Protein AF-A0A1G2YQ71-F1 (afdb_monomer_lite)

Secondary structure (DSSP, 8-state):
-----------SSSSSS--SSS------------------S------SSPPPP-TTB-SS--HHHHHH-TT-SEEB--EEEETTTTEEEEEEEEEETTEEEEEEEEEE--SS--EEEEE-HHHHHTT-HHHHHHHHHHSEE--BTTEE-EEETTEE--EEBP---TT-BSSTTSS-EEEE-TTSS-EEEEE--BHHHH--HHHHHHHHHHHHHHHSSPPPHHHHHTPEEE-SSSSSS-EEE-TTT-EEEETTEEEEPEEEEETTEEEEEEEETTTTEEEEE--SS--EEE-SS-EEETTTEEHHHHH--

Radius of gyration: 29.55 Å; chains: 1; bounding box: 53×109×94 Å

Foldseek 3Di:
DDDDDDDDDDPDDPPDDPPPDDPDDDDDDDDDDPPPDDPPDDPPPPPADQQDDKPQWDPDPDPVLCLLAVQANTEGDWAQLAQVQQKTWTWIWKQDVNDTDIATFIFGPDLFDTDGFQGCVVCVVVVNVVVVSVLVHPFDFPDDPAWTWRDDPNDTDTTGGDPDDLCIDRRSLSGFYWYARPVNQKIWRPGARFCLNPPDPVRLVVLQVLACVQVVDGDDSVQNRQWGWDDQQPPPDTWTDHFQWAWTDAPSHTWGWDWDQDPNAIWTWGFAPDVRDIWIDRHNGWTWMDSSRFIDTSVGDGSNVNRPD

pLDDT: mean 78.85, std 20.95, range [26.81, 97.31]

Structure (mmCIF, N/CA/C/O backbone):
data_AF-A0A1G2YQ71-F1
#
_entry.id   AF-A0A1G2YQ71-F1
#
loop_
_atom_site.group_PDB
_atom_site.id
_atom_site.type_symbol
_atom_site.label_atom_id
_atom_site.label_alt_id
_atom_site.label_comp_id
_atom_site.label_asym_id
_atom_site.label_entity_id
_atom_site.label_seq_id
_atom_site.pdbx_PDB_ins_code
_atom_site.Cartn_x
_atom_site.Cartn_y
_atom_site.Cartn_z
_atom_site.occupancy
_atom_site.B_iso_or_equiv
_atom_site.auth_seq_id
_atom_site.auth_comp_id
_atom_site.auth_asym_id
_atom_site.auth_atom_id
_atom_site.pdbx_PDB_model_num
ATOM 1 N N . MET A 1 1 ? 13.307 -80.559 -64.613 1.00 36.16 1 MET A N 1
ATOM 2 C CA . MET A 1 1 ? 14.507 -81.105 -63.937 1.00 36.16 1 MET A CA 1
ATOM 3 C C . MET A 1 1 ? 15.001 -80.035 -62.976 1.00 36.16 1 MET A C 1
ATOM 5 O O . MET A 1 1 ? 15.209 -78.922 -63.425 1.00 36.16 1 MET A O 1
ATOM 9 N N . LYS A 1 2 ? 14.789 -80.246 -61.669 1.00 31.30 2 LYS A N 1
ATOM 10 C CA . LYS A 1 2 ? 15.846 -80.515 -60.666 1.00 31.30 2 LYS A CA 1
ATOM 11 C C . LYS A 1 2 ? 16.889 -79.391 -60.604 1.00 31.30 2 LYS A C 1
ATOM 13 O O . LYS A 1 2 ? 17.654 -79.252 -61.546 1.00 31.30 2 LYS A O 1
ATOM 18 N N . ASN A 1 3 ? 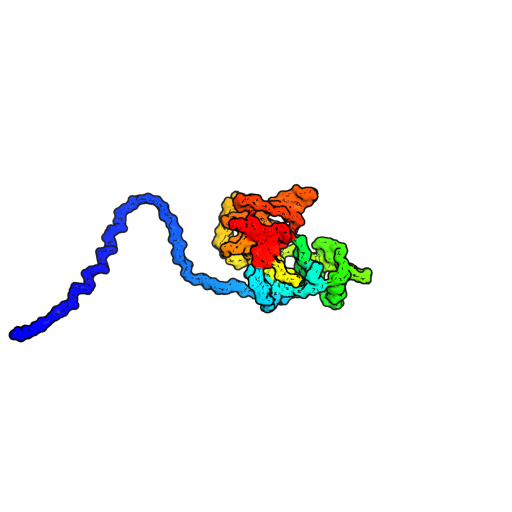16.784 -78.544 -59.573 1.00 29.84 3 ASN A N 1
ATOM 19 C CA . ASN A 1 3 ? 17.693 -78.472 -58.403 1.00 29.84 3 ASN A CA 1
ATOM 20 C C . ASN A 1 3 ? 18.896 -77.561 -58.719 1.00 29.84 3 ASN A C 1
ATOM 22 O O . ASN A 1 3 ? 19.442 -77.655 -59.803 1.00 29.84 3 ASN A O 1
ATOM 26 N N . GLU A 1 4 ? 19.410 -76.672 -57.875 1.00 32.22 4 GLU A N 1
ATOM 27 C CA . GLU A 1 4 ? 19.190 -76.300 -56.477 1.00 32.22 4 GLU A CA 1
ATOM 28 C C . GLU A 1 4 ? 20.129 -75.096 -56.187 1.00 32.22 4 GLU A C 1
ATOM 30 O O . GLU A 1 4 ? 21.118 -74.908 -56.890 1.00 32.22 4 GLU A O 1
ATOM 35 N N . LEU A 1 5 ? 19.854 -74.388 -55.082 1.00 32.94 5 LEU A N 1
ATOM 36 C CA . LEU A 1 5 ? 20.808 -73.729 -54.161 1.00 32.94 5 LEU A CA 1
ATOM 37 C C . LEU A 1 5 ? 21.415 -72.330 -54.470 1.00 32.94 5 LEU A C 1
ATOM 39 O O . LEU A 1 5 ? 22.235 -72.119 -55.356 1.00 32.94 5 LEU A O 1
ATOM 43 N N . PHE A 1 6 ? 21.019 -71.398 -53.586 1.00 39.03 6 PHE A N 1
ATOM 44 C CA . PHE A 1 6 ? 21.477 -70.021 -53.316 1.00 39.03 6 PHE A CA 1
ATOM 45 C C . PHE A 1 6 ? 22.950 -69.922 -52.835 1.00 39.03 6 PHE A C 1
ATOM 47 O O . PHE A 1 6 ? 23.511 -70.936 -52.418 1.00 39.03 6 PHE A O 1
ATOM 54 N N . PRO A 1 7 ? 23.558 -68.708 -52.757 1.00 41.94 7 PRO A N 1
ATOM 55 C CA . PRO A 1 7 ? 23.518 -67.969 -51.477 1.00 41.94 7 PRO A CA 1
ATOM 56 C C . PRO A 1 7 ? 23.530 -66.414 -51.533 1.00 41.94 7 PRO A C 1
ATOM 58 O O . PRO A 1 7 ? 24.115 -65.785 -52.405 1.00 41.94 7 PRO A O 1
ATOM 61 N N . ASN A 1 8 ? 22.982 -65.836 -50.454 1.00 35.31 8 ASN A N 1
ATOM 62 C CA . ASN A 1 8 ? 23.398 -64.613 -49.738 1.00 35.31 8 ASN A CA 1
ATOM 63 C C . ASN A 1 8 ? 23.306 -63.215 -50.392 1.00 35.31 8 ASN A C 1
ATOM 65 O O . ASN A 1 8 ? 24.254 -62.694 -50.976 1.00 35.31 8 ASN A O 1
ATOM 69 N N . TYR A 1 9 ? 22.218 -62.511 -50.060 1.00 36.28 9 TYR A N 1
ATOM 70 C CA . TYR A 1 9 ? 22.116 -61.049 -50.091 1.00 36.28 9 TYR A CA 1
ATOM 71 C C . TYR A 1 9 ? 23.027 -60.418 -49.024 1.00 36.28 9 TYR A C 1
ATOM 73 O O . TYR A 1 9 ? 22.661 -60.281 -47.858 1.00 36.28 9 TYR A O 1
ATOM 81 N N . LYS A 1 10 ? 24.230 -60.006 -49.428 1.00 42.53 10 LYS A N 1
ATOM 82 C CA . LYS A 1 10 ? 25.153 -59.208 -48.608 1.00 42.53 10 LYS A CA 1
ATOM 83 C C . LYS A 1 10 ? 25.715 -58.051 -49.438 1.00 42.53 10 LYS A C 1
ATOM 85 O O . LYS A 1 10 ? 26.917 -57.965 -49.658 1.00 42.53 10 LYS A O 1
ATOM 90 N N . THR A 1 11 ? 24.847 -57.176 -49.962 1.00 44.91 11 THR A N 1
ATOM 91 C CA . THR A 1 11 ? 25.282 -55.985 -50.727 1.00 44.91 11 THR A CA 1
ATOM 92 C C . THR A 1 11 ? 24.248 -54.852 -50.756 1.00 44.91 11 THR A C 1
ATOM 94 O O . THR A 1 11 ? 23.966 -54.307 -51.808 1.00 44.91 11 THR A O 1
ATOM 97 N N . ILE A 1 12 ? 23.681 -54.454 -49.613 1.00 41.84 12 ILE A N 1
ATOM 98 C CA . ILE A 1 12 ? 23.022 -53.138 -49.467 1.00 41.84 12 ILE A CA 1
ATOM 99 C C . ILE A 1 12 ? 23.254 -52.659 -48.032 1.00 41.84 12 ILE A C 1
ATOM 101 O O . ILE A 1 12 ? 22.354 -52.761 -47.217 1.00 41.84 12 ILE A O 1
ATOM 105 N N . HIS A 1 13 ? 24.479 -52.250 -47.680 1.00 41.28 13 HIS A N 1
ATOM 106 C CA . HIS A 1 13 ? 24.794 -51.563 -46.406 1.00 41.28 13 HIS A CA 1
ATOM 107 C C . HIS A 1 13 ? 26.108 -50.750 -46.487 1.00 41.28 13 HIS A C 1
ATOM 109 O O . HIS A 1 13 ? 26.869 -50.665 -45.527 1.00 41.28 13 HIS A O 1
ATOM 115 N N . ARG A 1 14 ? 26.408 -50.152 -47.649 1.00 40.00 14 ARG A N 1
ATOM 116 C CA . ARG A 1 14 ? 27.522 -49.199 -47.832 1.00 40.00 14 ARG A CA 1
ATOM 117 C C . ARG A 1 14 ? 27.216 -48.210 -48.958 1.00 40.00 14 ARG A C 1
ATOM 119 O O . ARG A 1 14 ? 27.768 -48.337 -50.039 1.00 40.00 14 ARG A O 1
ATOM 126 N N . LEU A 1 15 ? 26.305 -47.268 -48.716 1.00 38.47 15 LEU A N 1
ATOM 127 C CA . LEU A 1 15 ? 26.127 -46.040 -49.507 1.00 38.47 15 LEU A CA 1
ATOM 128 C C . LEU A 1 15 ? 25.051 -45.183 -48.825 1.00 38.47 15 LEU A C 1
ATOM 130 O O . LEU A 1 15 ? 23.877 -45.353 -49.105 1.00 38.47 15 LEU A O 1
ATOM 134 N N . ILE A 1 16 ? 25.472 -44.380 -47.843 1.00 40.94 16 ILE A N 1
ATOM 135 C CA . ILE A 1 16 ? 24.984 -43.047 -47.410 1.00 40.94 16 ILE A CA 1
ATOM 136 C C . ILE A 1 16 ? 25.894 -42.692 -46.220 1.00 40.94 16 ILE A C 1
ATOM 138 O O . ILE A 1 16 ? 25.534 -42.770 -45.053 1.00 40.94 16 ILE A O 1
ATOM 142 N N . LEU A 1 17 ? 27.173 -42.465 -46.518 1.00 37.56 17 LEU A N 1
ATOM 143 C CA . LEU A 1 17 ? 28.154 -41.944 -45.559 1.00 37.56 17 LEU A CA 1
ATOM 144 C C . LEU A 1 17 ? 29.325 -41.299 -46.311 1.00 37.56 17 LEU A C 1
ATOM 146 O O . LEU A 1 17 ? 30.474 -41.502 -45.960 1.00 37.56 17 LEU A O 1
ATOM 150 N N . VAL A 1 18 ? 29.027 -40.563 -47.388 1.00 37.88 18 VAL A N 1
ATOM 151 C CA . VAL A 1 18 ? 29.945 -39.608 -48.037 1.00 37.88 18 VAL A CA 1
ATOM 152 C C . VAL A 1 18 ? 29.098 -38.503 -48.693 1.00 37.88 18 VAL A C 1
ATOM 154 O O . VAL A 1 18 ? 28.996 -38.392 -49.906 1.00 37.88 18 VAL A O 1
ATOM 157 N N . MET A 1 19 ? 28.408 -37.720 -47.864 1.00 33.03 19 MET A N 1
ATOM 158 C CA . MET A 1 19 ? 28.025 -36.329 -48.165 1.00 33.03 19 MET A CA 1
ATOM 159 C C . MET A 1 19 ? 28.331 -35.484 -46.923 1.00 33.03 19 MET A C 1
ATOM 161 O O . MET A 1 19 ? 27.511 -34.756 -46.381 1.00 33.03 19 MET A O 1
ATOM 165 N N . VAL A 1 20 ? 29.557 -35.662 -46.441 1.00 41.88 20 VAL A N 1
ATOM 166 C CA . VAL A 1 20 ? 30.273 -34.737 -45.571 1.00 41.88 20 VAL A CA 1
ATOM 167 C C . VAL A 1 20 ? 31.533 -34.406 -46.360 1.00 41.88 20 VAL A C 1
ATOM 169 O O . VAL A 1 20 ? 32.195 -35.324 -46.836 1.00 41.88 20 VAL A O 1
ATOM 172 N N . ALA A 1 21 ? 31.823 -33.113 -46.505 1.00 35.78 21 ALA A N 1
ATOM 173 C CA . ALA A 1 21 ? 32.932 -32.524 -47.264 1.00 35.78 21 ALA A CA 1
ATOM 174 C C . ALA A 1 21 ? 32.681 -32.246 -48.759 1.00 35.78 21 ALA A C 1
ATOM 176 O O . ALA A 1 21 ? 33.355 -32.810 -49.613 1.00 35.78 21 ALA A O 1
ATOM 177 N N . LEU A 1 22 ? 31.782 -31.296 -49.068 1.00 33.31 22 LEU A N 1
ATOM 178 C CA . LEU A 1 22 ? 32.011 -30.346 -50.174 1.00 33.31 22 LEU A CA 1
ATOM 179 C C . LEU A 1 22 ? 31.095 -29.107 -50.145 1.00 33.31 22 LEU A C 1
ATOM 181 O O . LEU A 1 22 ? 30.495 -28.761 -51.149 1.00 33.31 22 LEU A O 1
ATOM 185 N N . VAL A 1 23 ? 31.012 -28.405 -49.008 1.00 35.09 23 VAL A N 1
ATOM 186 C CA . VAL A 1 23 ? 30.721 -26.953 -48.987 1.00 35.09 23 VAL A CA 1
ATOM 187 C C . VAL A 1 23 ? 31.485 -26.318 -47.815 1.00 35.09 23 VAL A C 1
ATOM 189 O O . VAL A 1 23 ? 30.919 -25.856 -46.831 1.00 35.09 23 VAL A O 1
ATOM 192 N N . LEU A 1 24 ? 32.815 -26.362 -47.891 1.00 33.41 24 LEU A N 1
ATOM 193 C CA . LEU A 1 24 ? 33.697 -25.445 -47.171 1.00 33.41 24 LEU A CA 1
ATOM 194 C C . LEU A 1 24 ? 34.443 -24.649 -48.238 1.00 33.41 24 LEU A C 1
ATOM 196 O O . LEU A 1 24 ? 35.202 -25.225 -49.011 1.00 33.41 24 LEU A O 1
ATOM 200 N N . GLY A 1 25 ? 34.210 -23.338 -48.263 1.00 28.34 25 GLY A N 1
ATOM 201 C CA . GLY A 1 25 ? 35.002 -22.386 -49.036 1.00 28.34 25 GLY A CA 1
ATOM 202 C C . GLY A 1 25 ? 34.230 -21.670 -50.139 1.00 28.34 25 GLY A C 1
ATOM 203 O O . GLY A 1 25 ? 34.367 -22.028 -51.299 1.00 28.34 25 GLY A O 1
ATOM 204 N N . LEU A 1 26 ? 33.472 -20.632 -49.769 1.00 34.19 26 LEU A N 1
ATOM 205 C CA . LEU A 1 26 ? 33.515 -19.315 -50.421 1.00 34.19 26 LEU A CA 1
ATOM 206 C C . LEU A 1 26 ? 32.736 -18.302 -49.566 1.00 34.19 26 LEU A C 1
ATOM 208 O O . LEU A 1 26 ? 31.515 -18.303 -49.459 1.00 34.19 26 LEU A O 1
ATOM 212 N N . THR A 1 27 ? 33.518 -17.470 -48.894 1.00 39.47 27 THR A N 1
ATOM 213 C CA . THR A 1 27 ? 33.160 -16.301 -48.092 1.00 39.47 27 THR A CA 1
ATOM 214 C C . THR A 1 27 ? 32.635 -15.152 -48.956 1.00 39.47 27 THR A C 1
ATOM 216 O O . THR A 1 27 ? 33.252 -14.845 -49.972 1.00 39.47 27 THR A O 1
ATOM 219 N N . THR A 1 28 ? 31.587 -14.443 -48.519 1.00 36.34 28 THR A N 1
ATOM 220 C CA . THR A 1 28 ? 31.621 -13.022 -48.079 1.00 36.34 28 THR A CA 1
ATOM 221 C C . THR A 1 28 ? 30.197 -12.448 -47.924 1.00 36.34 28 THR A C 1
ATOM 223 O O . THR A 1 28 ? 29.377 -12.584 -48.822 1.00 36.34 28 THR A O 1
ATOM 226 N N . GLY A 1 29 ? 29.926 -11.749 -46.807 1.00 26.81 29 GLY A N 1
ATOM 227 C CA . GLY A 1 29 ? 28.991 -10.607 -46.802 1.00 26.81 29 GLY A CA 1
ATOM 228 C C . GLY A 1 29 ? 27.712 -10.656 -45.944 1.00 26.81 29 GLY A C 1
ATOM 229 O O . GLY A 1 29 ? 26.633 -10.856 -46.476 1.00 26.81 29 GLY A O 1
ATOM 230 N N . LEU A 1 30 ? 27.858 -10.270 -44.667 1.00 29.03 30 LEU A N 1
ATOM 231 C CA . LEU A 1 30 ? 26.972 -9.381 -43.877 1.00 29.03 30 LEU A CA 1
ATOM 232 C C . LEU A 1 30 ? 25.672 -9.907 -43.208 1.00 29.03 30 LEU A C 1
ATOM 234 O O . LEU A 1 30 ? 24.627 -10.081 -43.821 1.00 29.03 30 LEU A O 1
ATOM 238 N N . ALA A 1 31 ? 25.774 -9.950 -41.868 1.00 30.97 31 ALA A N 1
ATOM 239 C CA . ALA A 1 31 ? 24.749 -9.780 -40.828 1.00 30.97 31 ALA A CA 1
ATOM 240 C C . ALA A 1 31 ? 23.701 -10.892 -40.618 1.00 30.97 31 ALA A C 1
ATOM 242 O O . ALA A 1 31 ? 22.500 -10.694 -40.787 1.00 30.97 31 ALA A O 1
ATOM 243 N N . SER A 1 32 ? 24.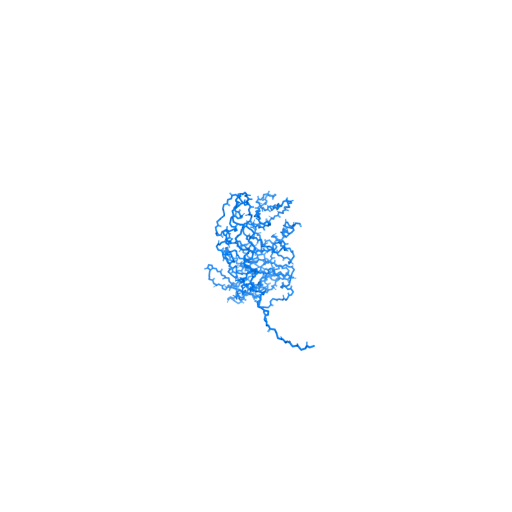145 -12.035 -40.088 1.00 29.80 32 SER A N 1
ATOM 244 C CA . SER A 1 32 ? 23.269 -12.948 -39.348 1.00 29.80 32 SER A CA 1
ATOM 245 C C . SER A 1 32 ? 23.004 -12.399 -37.940 1.00 29.80 32 SER A C 1
ATOM 247 O O . SER A 1 32 ? 23.894 -12.392 -37.086 1.00 29.80 32 SER A O 1
ATOM 249 N N . VAL A 1 33 ? 21.773 -11.948 -37.702 1.00 34.09 33 VAL A N 1
ATOM 250 C CA . VAL A 1 33 ? 21.190 -11.773 -36.364 1.00 34.09 33 VAL A CA 1
ATOM 251 C C . VAL A 1 33 ? 21.359 -13.090 -35.597 1.00 34.09 33 VAL A C 1
ATOM 253 O O . VAL A 1 33 ? 20.990 -14.134 -36.141 1.00 34.09 33 VAL A O 1
ATOM 256 N N . PRO A 1 34 ? 21.891 -13.105 -34.364 1.00 33.75 34 PRO A N 1
ATOM 257 C CA . PRO A 1 34 ? 21.885 -14.330 -33.592 1.00 33.75 34 PRO A CA 1
ATOM 258 C C . PRO A 1 34 ? 20.453 -14.596 -33.115 1.00 33.75 34 PRO A C 1
ATOM 260 O O . PRO A 1 34 ? 19.956 -13.981 -32.174 1.00 33.75 34 PRO A O 1
ATOM 263 N N . VAL A 1 35 ? 19.780 -15.520 -33.799 1.00 32.75 35 VAL A N 1
ATOM 264 C CA . VAL A 1 35 ? 18.596 -16.213 -33.290 1.00 32.75 35 VAL A CA 1
ATOM 265 C C . VAL A 1 35 ? 19.083 -17.142 -32.180 1.00 32.75 35 VAL A C 1
ATOM 267 O O . VAL A 1 35 ? 19.515 -18.260 -32.443 1.00 32.75 35 VAL A O 1
ATOM 270 N N . PHE A 1 36 ? 19.048 -16.674 -30.935 1.00 31.94 36 PHE A N 1
ATOM 271 C CA . PHE A 1 36 ? 19.136 -17.555 -29.775 1.00 31.94 36 PHE A CA 1
ATOM 272 C C . PHE A 1 36 ? 17.725 -18.008 -29.410 1.00 31.94 36 PHE A C 1
ATOM 274 O O . PHE A 1 36 ? 17.033 -17.388 -28.607 1.00 31.94 36 PHE A O 1
ATOM 281 N N . ALA A 1 37 ? 17.292 -19.088 -30.056 1.00 30.52 37 ALA A N 1
ATOM 282 C CA . ALA A 1 37 ? 16.212 -19.918 -29.558 1.00 30.52 37 ALA A CA 1
ATOM 283 C C . ALA A 1 37 ? 16.805 -20.987 -28.629 1.00 30.52 37 ALA A C 1
ATOM 285 O O . ALA A 1 37 ? 17.710 -21.718 -29.022 1.00 30.52 37 ALA A O 1
ATOM 286 N N . ALA A 1 38 ? 16.223 -21.071 -27.434 1.00 29.81 38 ALA A N 1
ATOM 287 C CA . ALA A 1 38 ? 16.170 -22.240 -26.564 1.00 29.81 38 ALA A CA 1
ATOM 288 C C . ALA A 1 38 ? 17.490 -22.776 -25.968 1.00 29.81 38 ALA A C 1
ATOM 290 O O . ALA A 1 38 ? 18.027 -23.780 -26.421 1.00 29.81 38 ALA A O 1
ATOM 291 N N . ASP A 1 39 ? 17.855 -22.229 -24.806 1.00 29.44 39 ASP A N 1
ATOM 292 C CA . ASP A 1 39 ? 18.071 -23.077 -23.621 1.00 29.44 39 ASP A CA 1
ATOM 293 C C . ASP A 1 39 ? 16.830 -22.961 -22.720 1.00 29.44 39 ASP A C 1
ATOM 295 O O . ASP A 1 39 ? 16.820 -22.402 -21.625 1.00 29.44 39 ASP A O 1
ATOM 299 N N . GLU A 1 40 ? 15.714 -23.456 -23.252 1.00 36.66 40 GLU A N 1
ATOM 300 C CA . GLU A 1 40 ? 14.472 -23.679 -22.524 1.00 36.66 40 GLU A CA 1
ATOM 301 C C . GLU A 1 40 ? 14.554 -25.081 -21.904 1.00 36.66 40 GLU A C 1
ATOM 303 O O . GLU A 1 40 ? 13.989 -26.044 -22.417 1.00 36.66 40 GLU A O 1
ATOM 308 N N . LYS A 1 41 ? 15.339 -25.240 -20.832 1.00 32.84 41 LYS A N 1
ATOM 309 C CA . LYS A 1 41 ? 15.225 -26.397 -19.931 1.00 32.84 41 LYS A CA 1
ATOM 310 C C . LYS A 1 41 ? 15.899 -26.125 -18.587 1.00 32.84 41 LYS A C 1
ATOM 312 O O . LYS A 1 41 ? 17.114 -26.024 -18.489 1.00 32.84 41 LYS A O 1
ATOM 317 N N . ASN A 1 42 ? 15.055 -26.113 -17.556 1.00 32.72 42 ASN A N 1
ATOM 318 C CA . ASN A 1 42 ? 15.371 -26.166 -16.127 1.00 32.72 42 ASN A CA 1
ATOM 319 C C . ASN A 1 42 ? 15.861 -24.874 -15.460 1.00 32.72 42 ASN A C 1
ATOM 321 O O . ASN A 1 42 ? 16.885 -24.851 -14.786 1.00 32.72 42 ASN A O 1
ATOM 325 N N . ILE A 1 43 ? 15.008 -23.851 -15.467 1.00 32.78 43 ILE A N 1
ATOM 326 C CA . ILE A 1 43 ? 14.632 -23.261 -14.178 1.00 32.78 43 ILE A CA 1
ATOM 327 C C . ILE A 1 43 ? 13.154 -23.565 -14.029 1.00 32.78 43 ILE A C 1
ATOM 329 O O . ILE A 1 43 ? 12.323 -23.051 -14.778 1.00 32.78 43 ILE A O 1
ATOM 333 N N . ASN A 1 44 ? 12.838 -24.476 -13.115 1.00 30.22 44 ASN A N 1
ATOM 334 C CA . ASN A 1 44 ? 11.475 -24.706 -12.689 1.00 30.22 44 ASN A CA 1
ATOM 335 C C . ASN A 1 44 ? 10.821 -23.340 -12.437 1.00 30.22 44 ASN A C 1
ATOM 337 O O . ASN A 1 44 ? 11.211 -22.621 -11.519 1.00 30.22 44 ASN A O 1
ATOM 341 N N . LYS A 1 45 ? 9.774 -23.021 -13.209 1.00 32.69 45 LYS A N 1
ATOM 342 C CA . LYS A 1 45 ? 8.629 -22.234 -12.729 1.00 32.69 45 LYS A CA 1
ATOM 343 C C . LYS A 1 45 ? 7.960 -23.023 -11.593 1.00 32.69 45 LYS A C 1
ATOM 345 O O . LYS A 1 45 ? 6.798 -23.408 -11.671 1.00 32.69 45 LYS A O 1
ATOM 350 N N . GLU A 1 46 ? 8.722 -23.349 -10.558 1.00 36.72 46 GLU A N 1
ATOM 351 C CA . GLU A 1 46 ? 8.165 -23.663 -9.264 1.00 36.72 46 GLU A CA 1
ATOM 352 C C . GLU A 1 46 ? 7.553 -22.361 -8.765 1.00 36.72 46 GLU A C 1
ATOM 354 O O . GLU A 1 46 ? 8.124 -21.280 -8.926 1.00 36.72 46 GLU A O 1
ATOM 359 N N . LYS A 1 47 ? 6.320 -22.482 -8.277 1.00 39.78 47 LYS A N 1
ATOM 360 C CA . LYS A 1 47 ? 5.538 -21.442 -7.611 1.00 39.78 47 LYS A CA 1
ATOM 361 C C . LYS A 1 47 ? 6.470 -20.450 -6.915 1.00 39.78 47 LYS A C 1
ATOM 363 O O . LYS A 1 47 ? 7.348 -20.884 -6.172 1.00 39.78 47 LYS A O 1
ATOM 368 N N . GLY A 1 48 ? 6.270 -19.158 -7.193 1.00 52.00 48 GLY A N 1
ATOM 369 C CA . GLY A 1 48 ? 7.066 -18.070 -6.629 1.00 52.00 48 GLY A CA 1
ATOM 370 C C . GLY A 1 48 ? 7.352 -18.286 -5.145 1.00 52.00 48 GLY A C 1
ATOM 371 O O . GLY A 1 48 ? 6.547 -18.913 -4.456 1.00 52.00 48 GLY A O 1
ATOM 372 N N . ASN A 1 49 ? 8.521 -17.810 -4.701 1.00 58.28 49 ASN A N 1
ATOM 373 C CA . ASN A 1 49 ? 9.018 -17.965 -3.332 1.00 58.28 49 ASN A CA 1
ATOM 374 C C . ASN A 1 49 ? 7.869 -17.983 -2.312 1.00 58.28 49 ASN A C 1
ATOM 376 O O . ASN A 1 49 ? 7.013 -17.094 -2.374 1.00 58.28 49 ASN A O 1
ATOM 380 N N . PRO A 1 50 ? 7.832 -18.968 -1.394 1.00 74.50 50 PRO A N 1
ATOM 381 C CA . PRO A 1 50 ? 6.754 -19.051 -0.422 1.00 74.50 50 PRO A CA 1
ATOM 382 C C . PRO A 1 50 ? 6.627 -17.711 0.301 1.00 74.50 50 PRO A C 1
ATOM 384 O O . PRO A 1 50 ? 7.635 -17.111 0.691 1.00 74.50 50 PRO A O 1
ATOM 387 N N . VAL A 1 51 ? 5.387 -17.238 0.440 1.00 81.12 51 VAL A N 1
ATOM 388 C CA . VAL A 1 51 ? 5.086 -16.009 1.175 1.00 81.12 51 VAL A CA 1
ATOM 389 C C . VAL A 1 51 ? 5.708 -16.135 2.566 1.00 81.12 51 VAL A C 1
ATOM 391 O O . VAL A 1 51 ? 5.418 -17.118 3.253 1.00 81.12 51 VAL A O 1
ATOM 394 N N . PRO A 1 52 ? 6.574 -15.193 2.983 1.00 83.88 52 PRO A N 1
ATOM 395 C CA . PRO A 1 52 ? 7.198 -15.263 4.293 1.00 83.88 52 PRO A CA 1
ATOM 396 C C . PRO A 1 52 ? 6.153 -15.309 5.405 1.00 83.88 52 PRO A C 1
ATOM 398 O O . PRO A 1 52 ? 5.133 -14.622 5.342 1.00 83.88 52 PRO A O 1
ATOM 401 N N . GLU A 1 53 ? 6.434 -16.080 6.450 1.00 88.12 53 GLU A N 1
ATOM 402 C CA . GLU A 1 53 ? 5.603 -16.078 7.647 1.00 88.12 53 GLU A CA 1
ATOM 403 C C . GLU A 1 53 ? 5.653 -14.699 8.322 1.00 88.12 53 GLU A C 1
ATOM 405 O O . GLU A 1 53 ? 6.727 -14.176 8.655 1.00 88.12 53 GLU A O 1
ATOM 410 N N . ASN A 1 54 ? 4.468 -14.123 8.523 1.00 93.56 54 ASN A N 1
ATOM 411 C CA . ASN A 1 54 ? 4.239 -12.892 9.266 1.00 93.56 54 ASN A CA 1
ATOM 412 C C . ASN A 1 54 ? 2.902 -13.030 10.003 1.00 93.56 54 ASN A C 1
ATOM 414 O O . ASN A 1 54 ? 1.879 -13.313 9.379 1.00 93.56 54 ASN A O 1
ATOM 418 N N . ILE A 1 55 ? 2.898 -12.794 11.317 1.00 94.06 55 ILE A N 1
ATOM 419 C CA . ILE A 1 55 ? 1.701 -12.926 12.170 1.00 94.06 55 ILE A CA 1
ATOM 420 C C . ILE A 1 55 ? 0.546 -12.010 11.744 1.00 94.06 55 ILE A C 1
ATOM 422 O O . ILE A 1 55 ? -0.600 -12.230 12.125 1.00 94.06 55 ILE A O 1
ATOM 426 N N . GLY A 1 56 ? 0.861 -10.951 10.996 1.00 95.31 56 GLY A N 1
ATOM 427 C CA . GLY A 1 56 ? -0.114 -10.008 10.483 1.00 95.31 56 GLY A CA 1
ATOM 428 C C . GLY A 1 56 ? -0.791 -10.453 9.203 1.00 95.31 56 GLY A C 1
ATOM 429 O O . GLY A 1 56 ? -1.741 -9.799 8.787 1.00 95.31 56 GLY A O 1
ATOM 430 N N . PHE A 1 57 ? -0.329 -11.513 8.543 1.00 97.06 57 PHE A N 1
ATOM 431 C CA . PHE A 1 57 ? -0.962 -11.982 7.317 1.00 97.06 57 PHE A CA 1
ATOM 432 C C . PHE A 1 57 ? -2.198 -12.824 7.619 1.00 97.06 57 PHE A C 1
ATOM 434 O O . PHE A 1 57 ? -2.267 -13.562 8.598 1.00 97.06 57 PHE A O 1
ATOM 441 N N . MET A 1 58 ? -3.203 -12.717 6.754 1.00 95.81 58 MET A N 1
ATOM 442 C CA . MET A 1 58 ? -4.339 -13.631 6.771 1.00 95.81 58 MET A CA 1
ATOM 443 C C . MET A 1 58 ? -3.843 -15.044 6.434 1.00 95.81 58 MET A C 1
ATOM 445 O O . MET A 1 58 ? -3.380 -15.267 5.318 1.00 95.81 58 MET A O 1
ATOM 449 N N . GLU A 1 59 ? -3.990 -16.002 7.353 1.00 91.69 59 GLU A N 1
ATOM 450 C CA . GLU A 1 59 ? -3.604 -17.405 7.115 1.00 91.69 59 GLU A CA 1
ATOM 451 C C . GLU A 1 59 ? -4.376 -18.015 5.936 1.00 91.69 59 GLU A C 1
ATOM 453 O O . GLU A 1 59 ? -3.809 -18.667 5.062 1.00 91.69 59 GLU A O 1
ATOM 458 N N . ASN A 1 60 ? -5.684 -17.743 5.871 1.00 91.94 60 ASN A N 1
ATOM 459 C CA . ASN A 1 60 ? -6.579 -18.243 4.830 1.00 91.94 60 ASN A CA 1
ATOM 460 C C . ASN A 1 60 ? -7.389 -17.091 4.214 1.00 91.94 60 ASN A C 1
ATOM 462 O O . ASN A 1 60 ? -8.571 -16.930 4.532 1.00 91.94 60 ASN A O 1
ATOM 466 N N . PRO A 1 61 ? -6.781 -16.262 3.339 1.00 94.25 61 PRO A N 1
ATOM 467 C CA . PRO A 1 61 ? -7.504 -15.176 2.693 1.00 94.25 61 PRO A CA 1
ATOM 468 C C . PRO A 1 61 ? -8.685 -15.737 1.880 1.00 94.25 61 PRO A C 1
ATOM 470 O O . PRO A 1 61 ? -8.501 -16.745 1.185 1.00 94.25 61 PRO A O 1
ATOM 473 N N . PRO A 1 62 ? -9.875 -15.103 1.925 1.00 94.81 62 PRO A N 1
ATOM 474 C CA . PRO A 1 62 ? -11.049 -15.572 1.196 1.00 94.81 62 PRO A CA 1
ATOM 475 C C . PRO A 1 62 ? -10.759 -15.768 -0.292 1.00 94.81 62 PRO A C 1
ATOM 477 O O . PRO A 1 62 ? -10.100 -14.934 -0.914 1.00 94.81 62 PRO A O 1
ATOM 480 N N . ARG A 1 63 ? -11.301 -16.840 -0.877 1.00 95.38 63 ARG A N 1
ATOM 481 C CA . ARG A 1 63 ? -11.099 -17.175 -2.294 1.00 95.38 63 ARG A CA 1
ATOM 482 C C . ARG A 1 63 ? -11.440 -16.009 -3.225 1.00 95.38 63 ARG A C 1
ATOM 484 O O . ARG A 1 63 ? -10.619 -15.645 -4.055 1.00 95.38 63 ARG A O 1
ATOM 491 N N . GLU A 1 64 ? -12.590 -15.375 -3.009 1.00 94.56 64 GLU A N 1
ATOM 492 C CA . GLU A 1 64 ? -13.040 -14.208 -3.780 1.00 94.56 64 GLU A CA 1
ATOM 493 C C . GLU A 1 64 ? -12.031 -13.052 -3.747 1.00 94.56 64 GLU A C 1
ATOM 495 O O . GLU A 1 64 ? -11.869 -12.334 -4.729 1.00 94.56 64 GLU A O 1
ATOM 500 N N . LEU A 1 65 ? -11.334 -12.869 -2.619 1.00 94.75 65 LEU A N 1
ATOM 501 C CA . LEU A 1 65 ? -10.330 -11.821 -2.473 1.00 94.75 65 LEU A CA 1
ATOM 502 C C . LEU A 1 65 ? -9.086 -12.142 -3.309 1.00 94.75 65 LEU A C 1
ATOM 504 O O . LEU A 1 65 ? -8.593 -11.271 -4.019 1.00 94.75 65 LEU A O 1
ATOM 508 N N . LYS A 1 66 ? -8.617 -13.395 -3.269 1.00 95.00 66 LYS A N 1
ATOM 509 C CA . LYS A 1 66 ? -7.470 -13.857 -4.068 1.00 95.00 66 LYS A CA 1
ATOM 510 C C . LYS A 1 66 ? -7.759 -13.818 -5.567 1.00 95.00 66 LYS A C 1
ATOM 512 O O . LYS A 1 66 ? -6.923 -13.367 -6.336 1.00 95.00 66 LYS A O 1
ATOM 517 N N . GLU A 1 67 ? -8.943 -14.269 -5.976 1.00 95.62 67 GLU A N 1
ATOM 518 C CA . GLU A 1 67 ? -9.357 -14.261 -7.385 1.00 95.62 67 GLU A CA 1
ATOM 519 C C . GLU A 1 67 ? -9.504 -12.839 -7.924 1.00 95.62 67 GLU A C 1
ATOM 521 O O . GLU A 1 67 ? -9.147 -12.569 -9.068 1.00 95.62 67 GLU A O 1
ATOM 526 N N . LYS A 1 68 ? -10.005 -11.916 -7.098 1.00 96.56 68 LYS A N 1
ATOM 527 C CA . LYS A 1 68 ? -10.167 -10.519 -7.491 1.00 96.56 68 LYS A CA 1
ATOM 528 C C . LYS A 1 68 ? -8.852 -9.744 -7.518 1.00 96.56 68 LYS A C 1
ATOM 530 O O . LYS A 1 68 ? -8.701 -8.859 -8.351 1.00 96.56 68 LYS A O 1
ATOM 535 N N . PHE A 1 69 ? -7.926 -10.046 -6.612 1.00 96.12 69 PHE A N 1
ATOM 536 C CA . PHE A 1 69 ? -6.651 -9.342 -6.485 1.00 96.12 69 PHE A CA 1
ATOM 537 C C . PHE A 1 69 ? -5.470 -10.307 -6.679 1.00 96.12 69 PHE A C 1
ATOM 539 O O . PHE A 1 69 ? -4.714 -10.547 -5.735 1.00 96.12 69 PHE A O 1
ATOM 546 N N . PRO A 1 70 ? -5.288 -10.862 -7.892 1.00 92.81 70 PRO A N 1
ATOM 547 C CA . PRO A 1 70 ? -4.278 -11.889 -8.156 1.00 92.81 70 PRO A CA 1
ATOM 548 C C . PRO A 1 70 ? -2.835 -11.366 -8.078 1.00 92.81 70 PRO A C 1
ATOM 550 O O . PRO A 1 70 ? -1.903 -12.157 -7.997 1.00 92.81 70 PRO A O 1
ATOM 553 N N . MET A 1 71 ? -2.640 -10.044 -8.089 1.00 92.69 71 MET A N 1
ATOM 554 C CA . MET A 1 71 ? -1.337 -9.402 -7.891 1.00 92.69 71 MET A CA 1
ATOM 555 C C . MET A 1 71 ? -0.863 -9.410 -6.430 1.00 92.69 71 MET A C 1
ATOM 557 O O . MET A 1 71 ? 0.300 -9.103 -6.175 1.00 92.69 71 MET A O 1
ATOM 561 N N . CYS A 1 72 ? -1.757 -9.690 -5.477 1.00 95.06 72 CYS A N 1
ATOM 562 C CA . CYS A 1 72 ? -1.467 -9.695 -4.048 1.00 95.06 72 CYS A CA 1
ATOM 563 C C . CYS A 1 72 ? -1.090 -11.107 -3.595 1.00 95.06 72 CYS A C 1
ATOM 565 O O . CYS A 1 72 ? -1.932 -12.006 -3.559 1.00 95.06 72 CYS A O 1
ATOM 567 N N . ASP A 1 73 ? 0.164 -11.283 -3.192 1.00 95.12 73 ASP A N 1
ATOM 568 C CA . ASP A 1 73 ? 0.664 -12.554 -2.670 1.00 95.12 73 ASP A CA 1
ATOM 569 C C . ASP A 1 73 ? 0.207 -12.771 -1.214 1.00 95.12 73 ASP A C 1
ATOM 571 O O . ASP A 1 73 ? -0.088 -13.893 -0.799 1.00 95.12 73 ASP A O 1
ATOM 575 N N . ALA A 1 74 ? 0.111 -11.682 -0.441 1.00 96.44 74 ALA A N 1
ATOM 576 C CA . ALA A 1 74 ? -0.323 -11.683 0.952 1.00 96.44 74 ALA A CA 1
ATOM 577 C C . ALA A 1 74 ? -1.317 -10.552 1.240 1.00 96.44 74 ALA A C 1
ATOM 579 O O . ALA A 1 74 ? -1.285 -9.487 0.618 1.00 96.44 74 ALA A O 1
ATOM 580 N N . PHE A 1 75 ? -2.174 -10.769 2.238 1.00 97.31 75 PHE A N 1
ATOM 581 C CA . PHE A 1 75 ? -3.103 -9.756 2.732 1.00 97.31 75 PHE A CA 1
ATOM 582 C C . PHE A 1 75 ? -2.864 -9.509 4.214 1.00 97.31 75 PHE A C 1
ATOM 584 O O . PHE A 1 75 ? -2.862 -10.461 4.996 1.00 97.31 75 PHE A O 1
ATOM 591 N N . LEU A 1 76 ? -2.716 -8.244 4.606 1.00 97.06 76 LEU A N 1
ATOM 592 C CA . LEU A 1 76 ? -2.671 -7.870 6.016 1.00 97.06 76 LEU A CA 1
ATOM 593 C C . LEU A 1 76 ? -4.051 -8.092 6.650 1.00 97.06 76 LEU A C 1
ATOM 595 O O . LEU A 1 76 ? -5.074 -7.647 6.121 1.00 97.06 76 LEU A O 1
ATOM 599 N N . ASN A 1 77 ? -4.081 -8.773 7.788 1.00 96.69 77 ASN A N 1
ATOM 600 C CA . ASN A 1 77 ? -5.283 -9.074 8.542 1.00 96.69 77 ASN A CA 1
ATOM 601 C C . ASN A 1 77 ? -5.707 -7.865 9.385 1.00 96.69 77 ASN A C 1
ATOM 603 O O . ASN A 1 77 ? -5.207 -7.649 10.487 1.00 96.69 77 ASN A O 1
ATOM 607 N N . VAL A 1 78 ? -6.643 -7.080 8.852 1.00 97.12 78 VAL A N 1
ATOM 608 C CA . VAL A 1 78 ? -7.146 -5.870 9.507 1.00 97.12 78 VAL A CA 1
ATOM 609 C C . VAL A 1 78 ? -8.525 -6.110 10.113 1.00 97.12 78 VAL A C 1
ATOM 611 O O . VAL A 1 78 ? -9.491 -6.413 9.408 1.00 97.12 78 VAL A O 1
ATOM 614 N N . GLU A 1 79 ? -8.634 -5.881 11.419 1.00 96.62 79 GLU A N 1
ATOM 615 C CA . GLU A 1 79 ? -9.908 -5.798 12.126 1.00 96.62 79 GLU A CA 1
ATOM 616 C C . GLU A 1 79 ? -10.491 -4.388 11.969 1.00 96.62 79 GLU A C 1
ATOM 618 O O . GLU A 1 79 ? -9.944 -3.406 12.471 1.00 96.62 79 GLU A O 1
ATOM 623 N N . TRP A 1 80 ? -11.608 -4.259 11.251 1.00 97.12 80 TRP A N 1
ATOM 624 C CA . TRP A 1 80 ? -12.228 -2.957 10.989 1.00 97.12 80 TRP A CA 1
ATOM 625 C C . TRP A 1 80 ? -13.031 -2.445 12.188 1.00 97.12 80 TRP A C 1
ATOM 627 O O . TRP A 1 80 ? -14.138 -2.915 12.446 1.00 97.12 80 TRP A O 1
ATOM 637 N N . ILE A 1 81 ? -12.508 -1.413 12.852 1.00 97.19 81 ILE A N 1
ATOM 638 C CA . ILE A 1 81 ? -13.148 -0.715 13.978 1.00 97.19 81 ILE A CA 1
ATOM 639 C C . ILE A 1 81 ? -14.307 0.156 13.480 1.00 97.19 81 ILE A C 1
ATOM 641 O O . ILE A 1 81 ? -15.409 0.137 14.032 1.00 97.19 81 ILE A O 1
ATOM 645 N N . ASN A 1 82 ? -14.062 0.918 12.412 1.00 96.12 82 ASN A N 1
ATOM 646 C CA . ASN A 1 82 ? -15.061 1.740 11.744 1.00 96.12 82 ASN A CA 1
ATOM 647 C C . ASN A 1 82 ? -14.905 1.593 10.224 1.00 96.12 82 ASN A C 1
ATOM 649 O O . ASN A 1 82 ? -13.970 2.121 9.623 1.00 96.12 82 ASN A O 1
ATOM 653 N N . LYS A 1 83 ? -15.840 0.866 9.601 1.00 95.31 83 LYS A N 1
ATOM 654 C CA . LYS A 1 83 ? -15.821 0.586 8.157 1.00 95.31 83 LYS A CA 1
ATOM 655 C C . LYS A 1 83 ? -16.079 1.829 7.304 1.00 95.31 83 LYS A C 1
ATOM 657 O O . LYS A 1 83 ? -15.498 1.943 6.232 1.00 95.31 83 LYS A O 1
ATOM 662 N N . GLU A 1 84 ? -16.917 2.748 7.778 1.00 93.31 84 GLU A N 1
ATOM 663 C CA . GLU A 1 84 ? -17.256 3.985 7.066 1.00 93.31 84 GLU A CA 1
ATOM 664 C C . GLU A 1 84 ? -16.057 4.936 7.024 1.00 93.31 84 GLU A C 1
ATOM 666 O O . GLU A 1 84 ? -15.647 5.381 5.953 1.00 93.31 84 GLU A O 1
ATOM 671 N N . LYS A 1 85 ? -15.410 5.143 8.177 1.00 92.62 85 LYS A N 1
ATOM 672 C CA . LYS A 1 85 ? -14.167 5.923 8.288 1.00 92.62 85 LYS A CA 1
ATOM 673 C C . LYS A 1 85 ? -12.936 5.174 7.763 1.00 92.62 85 LYS A C 1
ATOM 675 O O . LYS A 1 85 ? -11.860 5.758 7.679 1.00 92.62 85 LYS A O 1
ATOM 680 N N . LYS A 1 86 ? -13.081 3.887 7.417 1.00 95.44 86 LYS A N 1
ATOM 681 C CA . LYS A 1 86 ? -12.004 2.982 6.974 1.00 95.44 86 LYS A CA 1
ATOM 682 C C . LYS A 1 86 ? -10.827 2.952 7.957 1.00 95.44 86 LYS A C 1
ATOM 684 O O . LYS A 1 86 ? -9.664 3.021 7.553 1.00 95.44 86 LYS A O 1
ATOM 689 N N . ILE A 1 87 ? -11.152 2.861 9.245 1.00 95.94 87 ILE A N 1
ATOM 690 C CA . ILE A 1 87 ? -10.195 2.739 10.345 1.00 95.94 87 ILE A CA 1
ATOM 691 C C . ILE A 1 87 ? -10.276 1.314 10.878 1.00 95.94 87 ILE A C 1
ATOM 693 O O . ILE A 1 87 ? -11.349 0.835 11.258 1.00 95.94 87 ILE A O 1
ATOM 697 N N . GLY A 1 88 ? -9.139 0.640 10.901 1.00 97.12 88 GLY A N 1
ATOM 698 C CA . GLY A 1 88 ? -8.982 -0.697 11.436 1.00 97.12 88 GLY A CA 1
ATOM 699 C C . GLY A 1 88 ? -7.758 -0.807 12.327 1.00 97.12 88 GLY A C 1
ATOM 700 O O . GLY A 1 88 ? -7.077 0.176 12.609 1.00 97.12 88 GLY A O 1
ATOM 701 N N . TYR A 1 89 ? -7.498 -2.021 12.775 1.00 97.06 89 TYR A N 1
ATOM 702 C CA . TYR A 1 89 ? -6.397 -2.365 13.653 1.00 97.06 89 TYR A CA 1
ATOM 703 C C . TYR A 1 89 ? -5.754 -3.663 13.185 1.00 97.06 89 TYR A C 1
ATOM 705 O O . TYR A 1 89 ? -6.440 -4.571 12.716 1.00 97.06 89 TYR A O 1
ATOM 713 N N . SER A 1 90 ? -4.435 -3.739 13.309 1.00 96.50 90 SER A N 1
ATOM 714 C CA . SER A 1 90 ? -3.671 -4.932 12.977 1.00 96.50 90 SER A CA 1
ATOM 715 C C . SER A 1 90 ? -2.531 -5.117 13.972 1.00 96.50 90 SER A C 1
ATOM 717 O O . SER A 1 90 ? -1.916 -4.152 14.430 1.00 96.50 90 SER A O 1
ATOM 719 N N . ASN A 1 91 ? -2.236 -6.381 14.267 1.00 95.50 91 ASN A N 1
ATOM 720 C CA . ASN A 1 91 ? -0.983 -6.802 14.883 1.00 95.50 91 ASN A CA 1
ATOM 721 C C . ASN A 1 91 ? -0.144 -7.494 13.810 1.00 95.50 91 ASN A C 1
ATOM 723 O O . ASN A 1 91 ? -0.662 -8.386 13.144 1.00 95.50 91 ASN A O 1
ATOM 727 N N . TYR A 1 92 ? 1.096 -7.073 13.603 1.00 94.88 92 TYR A N 1
ATOM 728 C CA . TYR A 1 92 ? 1.942 -7.602 12.534 1.00 94.88 92 TYR A CA 1
ATOM 729 C C . TYR A 1 92 ? 3.427 -7.469 12.866 1.00 94.88 92 TYR A C 1
ATOM 731 O O . TYR A 1 92 ? 3.819 -6.731 13.769 1.00 94.88 92 TYR A O 1
ATOM 739 N N . GLU A 1 93 ? 4.270 -8.173 12.116 1.00 94.62 93 GLU A N 1
ATOM 740 C CA . GLU A 1 93 ? 5.717 -7.969 12.148 1.00 94.62 93 GLU A CA 1
ATOM 741 C C . GLU A 1 93 ? 6.135 -6.989 11.051 1.00 94.62 93 GLU A C 1
ATOM 743 O O . GLU A 1 93 ? 5.687 -7.091 9.910 1.00 94.62 93 GLU A O 1
ATOM 748 N N . VAL A 1 94 ? 7.019 -6.053 11.387 1.00 92.75 94 VAL A N 1
ATOM 749 C CA . VAL A 1 94 ? 7.717 -5.202 10.421 1.00 92.75 94 VAL A CA 1
ATOM 750 C C . VAL A 1 94 ? 9.219 -5.429 10.541 1.00 92.75 94 VAL A C 1
ATOM 752 O O . VAL A 1 94 ? 9.770 -5.531 11.635 1.00 92.75 94 VAL A O 1
ATOM 755 N N . ILE A 1 95 ? 9.889 -5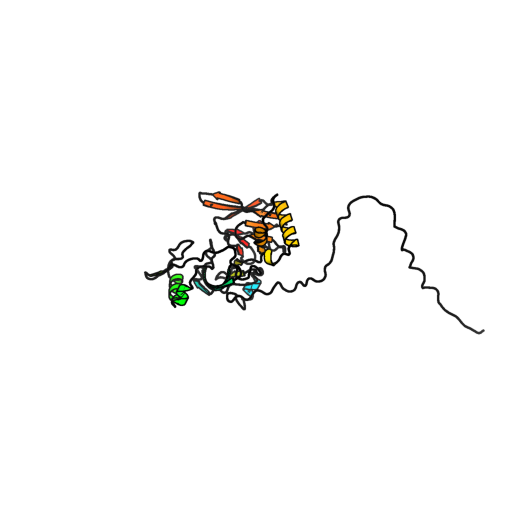.532 9.408 1.00 91.88 95 ILE A N 1
ATOM 756 C CA . ILE A 1 95 ? 11.329 -5.671 9.271 1.00 91.88 95 ILE A CA 1
ATOM 757 C C . ILE A 1 95 ? 11.897 -4.264 9.147 1.00 91.88 95 ILE A C 1
ATOM 759 O O . ILE A 1 95 ? 11.612 -3.553 8.190 1.00 91.88 95 ILE A O 1
ATOM 763 N N . ILE A 1 96 ? 12.698 -3.869 10.134 1.00 88.56 96 ILE A N 1
ATOM 764 C CA . ILE A 1 96 ? 13.357 -2.566 10.204 1.00 88.56 96 ILE A CA 1
ATOM 765 C C . ILE A 1 96 ? 14.854 -2.828 10.234 1.00 88.56 96 ILE A C 1
ATOM 767 O O . ILE A 1 96 ? 15.364 -3.418 11.190 1.00 88.56 96 ILE A O 1
ATOM 771 N N . LYS A 1 97 ? 15.573 -2.411 9.184 1.00 85.50 97 LYS A N 1
ATOM 772 C CA . LYS A 1 97 ? 17.027 -2.640 9.061 1.00 85.50 97 LYS A CA 1
ATOM 773 C C . LYS A 1 97 ? 17.399 -4.119 9.283 1.00 85.50 97 LYS A C 1
ATOM 775 O O . LYS A 1 97 ? 18.336 -4.436 10.015 1.00 85.50 97 LYS A O 1
ATOM 780 N N . GLY A 1 98 ? 16.602 -5.023 8.708 1.00 85.88 98 GLY A N 1
ATOM 781 C CA . GLY A 1 98 ? 16.775 -6.476 8.814 1.00 85.88 98 GLY A CA 1
ATOM 782 C C . GLY A 1 98 ? 16.300 -7.110 10.129 1.00 85.88 98 GLY A C 1
ATOM 783 O O . GLY A 1 98 ? 16.414 -8.323 10.282 1.00 85.88 98 GLY A O 1
ATOM 784 N N . LYS A 1 99 ? 15.758 -6.339 11.082 1.00 90.12 99 LYS A N 1
ATOM 785 C CA . LYS A 1 99 ? 15.233 -6.868 12.352 1.00 90.12 99 LYS A CA 1
ATOM 786 C C . LYS A 1 99 ? 13.712 -6.859 12.373 1.00 90.12 99 LYS A C 1
ATOM 788 O O . LYS A 1 99 ? 13.098 -5.813 12.178 1.00 90.12 99 LYS A O 1
ATOM 793 N N . LYS A 1 100 ? 13.112 -8.010 12.682 1.00 92.44 100 LYS A N 1
ATOM 794 C CA . LYS A 1 100 ? 11.671 -8.128 12.918 1.00 92.44 100 LYS A CA 1
ATOM 795 C C . LYS A 1 100 ? 11.284 -7.426 14.223 1.00 92.44 100 LYS A C 1
ATOM 797 O O . LYS A 1 100 ? 11.874 -7.683 15.269 1.00 92.44 100 LYS A O 1
ATOM 802 N N . THR A 1 101 ? 10.287 -6.556 14.145 1.00 91.06 101 THR A N 1
ATOM 803 C CA . THR A 1 101 ? 9.689 -5.821 15.261 1.00 91.06 101 THR A CA 1
ATOM 804 C C . THR A 1 101 ? 8.186 -6.051 15.242 1.00 91.06 101 THR A C 1
ATOM 806 O O . THR A 1 101 ? 7.556 -5.924 14.195 1.00 91.06 101 THR A O 1
ATOM 809 N N . MET A 1 102 ? 7.608 -6.391 16.391 1.00 92.50 102 MET A N 1
ATOM 810 C CA . MET A 1 102 ? 6.162 -6.552 16.519 1.00 92.50 102 MET A CA 1
ATOM 811 C C . MET A 1 102 ? 5.488 -5.188 16.642 1.00 92.50 102 MET A C 1
ATOM 813 O O . MET A 1 102 ? 5.948 -4.335 17.402 1.00 92.50 102 MET A O 1
ATOM 817 N N . MET A 1 103 ? 4.404 -4.996 15.900 1.00 91.75 103 MET A N 1
ATOM 818 C CA . MET A 1 103 ? 3.678 -3.739 15.808 1.00 91.75 103 MET A CA 1
ATOM 819 C C . MET A 1 103 ? 2.205 -3.951 16.111 1.00 91.75 103 MET A C 1
ATOM 821 O O . MET A 1 103 ? 1.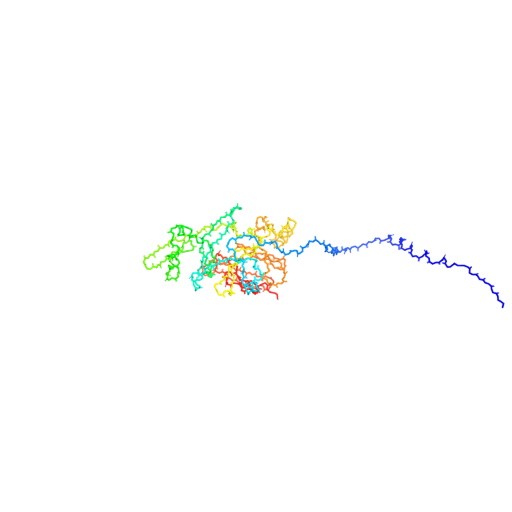563 -4.831 15.546 1.00 91.75 103 MET A O 1
ATOM 825 N N . TRP A 1 104 ? 1.664 -3.063 16.938 1.00 94.62 104 TRP A N 1
ATOM 826 C CA . TRP A 1 104 ? 0.233 -2.918 17.163 1.00 94.62 104 TRP A CA 1
ATOM 827 C C . TRP A 1 104 ? -0.155 -1.540 16.678 1.00 94.62 104 TRP A C 1
ATOM 829 O O . TRP A 1 104 ? 0.171 -0.542 17.323 1.00 94.62 104 TRP A O 1
ATOM 839 N N . ALA A 1 105 ? -0.817 -1.487 15.531 1.00 94.94 105 ALA A N 1
ATOM 840 C CA . ALA A 1 105 ? -1.082 -0.221 14.880 1.00 94.94 105 ALA A CA 1
ATOM 841 C C . ALA A 1 105 ? -2.508 -0.130 14.354 1.00 94.94 105 ALA A C 1
ATOM 843 O O . ALA A 1 105 ? -3.146 -1.133 14.013 1.00 94.94 105 ALA A O 1
ATOM 844 N N . LEU A 1 106 ? -3.006 1.104 14.287 1.00 95.75 106 LEU A N 1
ATOM 845 C CA . LEU A 1 106 ? -4.197 1.391 13.505 1.00 95.75 106 LEU A CA 1
ATOM 846 C C . LEU A 1 106 ? -3.825 1.456 12.028 1.00 95.75 106 LEU A C 1
ATOM 848 O O . LEU A 1 106 ? -2.782 1.983 11.638 1.00 95.75 106 LEU A O 1
ATOM 852 N N . VAL A 1 107 ? -4.741 0.953 11.215 1.00 95.00 107 VAL A N 1
ATOM 853 C CA . VAL A 1 107 ? -4.694 1.032 9.763 1.00 95.00 107 VAL A CA 1
ATOM 854 C C . VAL A 1 107 ? -5.772 2.005 9.321 1.00 95.00 107 VAL A C 1
ATOM 856 O O . VAL A 1 107 ? -6.947 1.825 9.635 1.00 95.00 107 VAL A O 1
ATOM 859 N N . THR A 1 108 ? -5.391 3.033 8.577 1.00 93.69 108 THR A N 1
ATOM 860 C CA . THR A 1 108 ? -6.321 4.008 8.007 1.00 93.69 108 THR A CA 1
ATOM 861 C C . THR A 1 108 ? -6.220 3.965 6.499 1.00 93.69 108 THR A C 1
ATOM 863 O O . THR A 1 108 ? -5.137 4.164 5.960 1.00 93.69 108 THR A O 1
ATOM 866 N N . LEU A 1 109 ? -7.335 3.750 5.804 1.00 90.88 109 LEU A N 1
ATOM 867 C CA . LEU A 1 109 ? -7.390 3.778 4.336 1.00 90.88 109 LEU A CA 1
ATOM 868 C C . LEU A 1 109 ? -8.119 5.023 3.827 1.00 90.88 109 LEU A C 1
ATOM 870 O O . LEU A 1 109 ? -8.944 4.945 2.908 1.00 90.88 109 LEU A O 1
ATOM 874 N N . ASN A 1 110 ? -7.840 6.176 4.445 1.00 78.12 110 ASN A N 1
ATOM 875 C CA . ASN A 1 110 ? -8.327 7.450 3.930 1.00 78.12 110 ASN A CA 1
ATOM 876 C C . ASN A 1 110 ? -7.850 7.627 2.467 1.00 78.12 110 ASN A C 1
ATOM 878 O O . ASN A 1 110 ? -6.878 7.009 2.026 1.00 78.12 110 ASN A O 1
ATOM 882 N N . ASN A 1 111 ? -8.589 8.398 1.668 1.00 59.81 111 ASN A N 1
ATOM 883 C CA . ASN A 1 111 ? -8.355 8.418 0.220 1.00 59.81 111 ASN A CA 1
ATOM 884 C C . ASN A 1 111 ? -7.028 9.099 -0.174 1.00 59.81 111 ASN A C 1
ATOM 886 O O . ASN A 1 111 ? -6.538 8.836 -1.271 1.00 59.81 111 ASN A O 1
ATOM 890 N N . GLU A 1 112 ? -6.457 9.935 0.699 1.00 67.88 112 GLU A N 1
ATOM 891 C CA . GLU A 1 112 ? -5.269 10.750 0.408 1.00 67.88 112 GLU A CA 1
ATOM 892 C C . GLU A 1 112 ? -3.960 10.091 0.872 1.00 67.88 112 GLU A C 1
ATOM 894 O O . GLU A 1 112 ? -2.956 10.123 0.159 1.00 67.88 112 GLU A O 1
ATOM 899 N N . VAL A 1 113 ? -3.962 9.469 2.053 1.00 77.75 113 VAL A N 1
ATOM 900 C CA . VAL A 1 113 ? -2.791 8.895 2.726 1.00 77.75 113 VAL A CA 1
ATOM 901 C C . VAL A 1 113 ? -3.179 7.635 3.521 1.00 77.75 113 VAL A C 1
ATOM 903 O O . VAL A 1 113 ? -3.323 7.680 4.748 1.00 77.75 113 VAL A O 1
ATOM 906 N N . PRO A 1 114 ? -3.318 6.479 2.850 1.00 88.25 114 PRO A N 1
ATOM 907 C CA . PRO A 1 114 ? -3.314 5.195 3.519 1.00 88.25 114 PRO A CA 1
ATOM 908 C C . PRO A 1 114 ? -2.090 5.055 4.426 1.00 88.25 114 PRO A C 1
ATOM 910 O O . PRO A 1 114 ? -0.983 5.478 4.084 1.00 88.25 114 PRO A O 1
ATOM 913 N N . SER A 1 115 ? -2.305 4.483 5.600 1.00 89.75 115 SER A N 1
ATOM 914 C CA . SER A 1 115 ? -1.294 4.343 6.640 1.00 89.75 115 SER A CA 1
ATOM 915 C C . SER A 1 115 ? -1.584 3.084 7.451 1.00 89.75 115 SER A C 1
ATOM 917 O O . SER A 1 115 ? -2.741 2.699 7.631 1.00 89.75 115 SER A O 1
ATOM 919 N N . TYR A 1 116 ? -0.520 2.430 7.905 1.00 90.56 116 TYR A N 1
ATOM 920 C CA . TYR A 1 116 ? -0.568 1.256 8.777 1.00 90.56 116 TYR A CA 1
ATOM 921 C C . TYR A 1 116 ? 0.240 1.463 10.063 1.00 90.56 116 TYR A C 1
ATOM 923 O O . TYR A 1 116 ? 0.499 0.507 10.765 1.00 90.56 116 TYR A O 1
ATOM 931 N N . ASP A 1 117 ? 0.685 2.680 10.366 1.00 88.81 117 ASP A N 1
ATOM 932 C CA . ASP A 1 117 ? 1.787 2.985 11.290 1.00 88.81 117 ASP A CA 1
ATOM 933 C C . ASP A 1 117 ? 1.383 3.872 12.483 1.00 88.81 117 ASP A C 1
ATOM 935 O O . ASP A 1 117 ? 2.240 4.452 13.148 1.00 88.81 117 ASP A O 1
ATOM 939 N N . TRP A 1 118 ? 0.088 3.957 12.793 1.00 92.50 118 TRP A N 1
ATOM 940 C CA . TRP A 1 118 ? -0.421 4.625 13.997 1.00 92.50 118 TRP A CA 1
ATOM 941 C C . TRP A 1 118 ? -0.208 3.750 15.235 1.00 92.50 118 TRP A C 1
ATOM 943 O O . TRP A 1 118 ? -1.026 2.872 15.516 1.00 92.50 118 TRP A O 1
ATOM 953 N N . ASP A 1 119 ? 0.880 3.973 15.970 1.00 91.62 119 ASP A N 1
ATOM 954 C CA . ASP A 1 119 ? 1.293 3.108 17.079 1.00 91.62 119 ASP A CA 1
ATOM 955 C C . ASP A 1 119 ? 0.333 3.208 18.276 1.00 91.62 119 ASP A C 1
ATOM 957 O O . ASP A 1 119 ? 0.160 4.265 18.891 1.00 91.62 119 ASP A O 1
ATOM 961 N N . VAL A 1 120 ? -0.282 2.077 18.628 1.00 94.81 120 VAL A N 1
ATOM 962 C CA . VAL A 1 120 ? -1.177 1.944 19.785 1.00 94.81 120 VAL A CA 1
ATOM 963 C C . VAL A 1 120 ? -0.646 0.977 20.843 1.00 94.81 120 VAL A C 1
ATOM 965 O O . VAL A 1 120 ? -1.378 0.606 21.766 1.00 94.81 120 VAL A O 1
ATOM 968 N N . TYR A 1 121 ? 0.628 0.583 20.766 1.00 92.94 121 TYR A N 1
ATOM 969 C CA . TYR A 1 121 ? 1.238 -0.368 21.693 1.00 92.94 121 TYR A CA 1
ATOM 970 C C . TYR A 1 121 ? 1.161 0.094 23.153 1.00 92.94 121 TYR A C 1
ATOM 972 O O . TYR A 1 121 ? 0.837 -0.701 24.042 1.00 92.94 121 TYR A O 1
ATOM 980 N N . GLN A 1 122 ? 1.376 1.388 23.413 1.00 93.69 122 GLN A N 1
ATOM 981 C CA . GLN A 1 122 ? 1.254 1.942 24.766 1.00 93.69 122 GLN A CA 1
ATOM 982 C C . GLN A 1 122 ? -0.152 1.724 25.351 1.00 93.69 122 GLN A C 1
ATOM 984 O O . GLN A 1 122 ? -0.294 1.229 26.468 1.00 93.69 122 GLN A O 1
ATOM 989 N N . TYR A 1 123 ? -1.202 1.949 24.555 1.00 94.75 123 TYR A N 1
ATOM 990 C CA . TYR A 1 123 ? -2.590 1.755 24.982 1.00 94.75 123 TYR A CA 1
ATOM 991 C C . TYR A 1 123 ? -2.953 0.280 25.127 1.00 94.75 123 TYR A C 1
ATOM 993 O O . TYR A 1 123 ? -3.776 -0.076 25.973 1.00 94.75 123 TYR A O 1
ATOM 1001 N N . LYS A 1 124 ? -2.325 -0.599 24.339 1.00 93.88 124 LYS A N 1
ATOM 1002 C CA . LYS A 1 124 ? -2.434 -2.048 24.526 1.00 93.88 124 LYS A CA 1
ATOM 1003 C C . LYS A 1 124 ? -1.880 -2.478 25.876 1.00 93.88 124 LYS A C 1
ATOM 1005 O O . LYS A 1 124 ? -2.576 -3.193 26.596 1.00 93.88 124 LYS A O 1
ATOM 1010 N N . ARG A 1 125 ? -0.689 -2.011 26.250 1.00 95.31 125 ARG A N 1
ATOM 1011 C CA . ARG A 1 125 ? -0.089 -2.306 27.559 1.00 95.31 125 ARG A CA 1
ATOM 1012 C C . ARG A 1 125 ? -0.912 -1.780 28.732 1.00 95.31 125 ARG A C 1
ATOM 1014 O O . ARG A 1 125 ? -0.987 -2.441 29.758 1.00 95.31 125 ARG A O 1
ATOM 1021 N N . GLU A 1 126 ? -1.534 -0.618 28.570 1.00 96.25 126 GLU A N 1
ATOM 1022 C CA . GLU A 1 126 ? -2.400 -0.011 29.588 1.00 96.25 126 GLU A CA 1
ATOM 1023 C C . GLU A 1 126 ? -3.793 -0.664 29.680 1.00 96.25 126 GLU A C 1
ATOM 1025 O O . GLU A 1 126 ? -4.592 -0.279 30.528 1.00 96.25 126 GLU A O 1
ATOM 1030 N N . GLY A 1 127 ? -4.130 -1.622 28.806 1.00 95.88 127 GLY A N 1
ATOM 1031 C CA . GLY A 1 127 ? -5.468 -2.226 28.768 1.00 95.88 127 GLY A CA 1
ATOM 1032 C C . GLY A 1 127 ? -6.556 -1.295 28.213 1.00 95.88 127 GLY A C 1
ATOM 1033 O O . GLY A 1 127 ? -7.743 -1.533 28.422 1.00 95.88 127 GLY A O 1
ATOM 1034 N N . ARG A 1 128 ? -6.171 -0.245 27.480 1.00 96.00 128 ARG A N 1
ATOM 1035 C CA . ARG A 1 128 ? -7.054 0.841 27.024 1.00 96.00 128 ARG A CA 1
ATOM 1036 C C . ARG A 1 128 ? -7.473 0.757 25.560 1.00 96.00 128 ARG A C 1
ATOM 1038 O O . ARG A 1 128 ? -8.200 1.630 25.100 1.00 96.00 128 ARG A O 1
ATOM 1045 N N . LEU A 1 129 ? -7.093 -0.289 24.816 1.00 95.31 129 LEU A N 1
ATOM 1046 C CA . LEU A 1 129 ? -7.490 -0.408 23.400 1.00 95.31 129 LEU A CA 1
ATOM 1047 C C . LEU A 1 129 ? -9.001 -0.305 23.183 1.00 95.31 129 LEU A C 1
ATOM 1049 O O . LEU A 1 129 ? -9.421 0.321 22.219 1.00 95.31 129 LEU A O 1
ATOM 1053 N N . LYS A 1 130 ? -9.817 -0.874 24.079 1.00 95.44 130 LYS A N 1
ATOM 1054 C CA . LYS A 1 130 ? -11.277 -0.793 23.955 1.00 95.44 130 LYS A CA 1
ATOM 1055 C C . LYS A 1 130 ? -11.773 0.656 24.015 1.00 95.44 130 LYS A C 1
ATOM 1057 O O . LYS A 1 130 ? -12.593 1.039 23.189 1.00 95.44 130 LYS A O 1
ATOM 1062 N N . GLU A 1 131 ? -11.229 1.457 24.936 1.00 95.88 131 GLU A N 1
ATOM 1063 C CA . GLU A 1 131 ? -11.516 2.896 25.025 1.00 95.88 131 GLU A CA 1
ATOM 1064 C C . GLU A 1 131 ? -11.124 3.595 23.714 1.00 95.88 131 GLU A C 1
ATOM 1066 O O . GLU A 1 131 ? -11.935 4.314 23.137 1.00 95.88 131 GLU A O 1
ATOM 1071 N N . ILE A 1 132 ? -9.924 3.322 23.188 1.00 96.62 132 ILE A N 1
ATOM 1072 C CA . ILE A 1 132 ? -9.466 3.893 21.911 1.00 96.62 132 ILE A CA 1
ATOM 1073 C C . ILE A 1 132 ? -10.401 3.512 20.757 1.00 96.62 132 ILE A C 1
ATOM 1075 O O . ILE A 1 132 ? -10.776 4.366 19.957 1.00 96.62 132 ILE A O 1
ATOM 1079 N N . PHE A 1 133 ? -10.819 2.250 20.668 1.00 96.94 133 PHE A N 1
ATOM 1080 C CA . PHE A 1 133 ? -11.695 1.779 19.596 1.00 96.94 133 PHE A CA 1
ATOM 1081 C C . PHE A 1 133 ? -13.080 2.429 19.664 1.00 96.94 133 PHE A C 1
ATOM 1083 O O . PHE A 1 133 ? -13.625 2.802 18.626 1.00 96.94 133 PHE A O 1
ATOM 1090 N N . GLU A 1 134 ? -13.634 2.629 20.863 1.00 96.81 134 GLU A N 1
ATOM 1091 C CA . GLU A 1 134 ? -14.879 3.383 21.052 1.00 96.81 134 GLU A CA 1
ATOM 1092 C C . GLU A 1 134 ? -14.731 4.839 20.591 1.00 96.81 134 GLU A C 1
ATOM 1094 O O . GLU A 1 134 ? -15.589 5.335 19.856 1.00 96.81 134 GLU A O 1
ATOM 1099 N N . MET A 1 135 ? -13.615 5.495 20.933 1.00 97.31 135 MET A N 1
ATOM 1100 C CA . MET A 1 135 ? -13.328 6.860 20.479 1.00 97.31 135 MET A CA 1
ATOM 1101 C C . MET A 1 135 ? -13.215 6.949 18.951 1.00 97.31 135 MET A C 1
ATOM 1103 O O . MET A 1 135 ? -13.771 7.859 18.348 1.00 97.31 135 MET A O 1
ATOM 1107 N N . LEU A 1 136 ? -12.551 5.995 18.294 1.00 95.50 136 LEU A N 1
ATOM 1108 C CA . LEU A 1 136 ? -12.428 5.966 16.828 1.00 95.50 136 LEU A CA 1
ATOM 1109 C C . LEU A 1 136 ? -13.768 5.678 16.141 1.00 95.50 136 LEU A C 1
ATOM 1111 O O . LEU A 1 136 ? -14.073 6.208 15.064 1.00 95.50 136 LEU A O 1
ATOM 1115 N N . LYS A 1 137 ? -14.593 4.837 16.768 1.00 96.00 137 LYS A N 1
ATOM 1116 C CA . LYS A 1 137 ? -15.896 4.456 16.235 1.00 96.00 137 LYS A CA 1
ATOM 1117 C C . LYS A 1 137 ? -16.883 5.619 16.286 1.00 96.00 137 LYS A C 1
ATOM 1119 O O . LYS A 1 137 ? -17.455 5.939 15.246 1.00 96.00 137 LYS A O 1
ATOM 1124 N N . TYR A 1 138 ? -17.031 6.266 17.440 1.00 95.94 138 TYR A N 1
ATOM 1125 C CA . TYR A 1 138 ? -18.102 7.241 17.692 1.00 95.94 138 TYR A CA 1
ATOM 1126 C C . TYR A 1 138 ? -17.635 8.694 17.815 1.00 95.94 138 TYR A C 1
ATOM 1128 O O . TYR A 1 138 ? -18.454 9.601 17.717 1.00 95.94 138 TYR A O 1
ATOM 1136 N N . GLY A 1 139 ? -16.344 8.923 18.037 1.00 94.56 139 GLY A N 1
ATOM 1137 C CA . GLY A 1 139 ? -15.770 10.254 18.194 1.00 94.56 139 GLY A CA 1
ATOM 1138 C C . GLY A 1 139 ? -15.379 10.925 16.883 1.00 94.56 139 GLY A C 1
ATOM 1139 O O . GLY A 1 139 ? -15.574 10.396 15.785 1.00 94.56 139 GLY A O 1
ATOM 1140 N N . GLU A 1 140 ? -14.771 12.094 17.018 1.00 93.38 140 GLU A N 1
ATOM 1141 C CA . GLU A 1 140 ? -14.176 12.862 15.924 1.00 93.38 140 GLU A CA 1
ATOM 1142 C C . GLU A 1 140 ? -12.654 12.797 16.015 1.00 93.38 140 GLU A C 1
ATOM 1144 O O . GLU A 1 140 ? -12.105 12.754 17.115 1.00 93.38 140 GLU A O 1
ATOM 1149 N N . ASP A 1 141 ? -11.969 12.818 14.875 1.00 91.56 141 ASP A N 1
ATOM 1150 C CA . ASP A 1 141 ? -10.519 12.992 14.842 1.00 91.56 141 ASP A CA 1
ATOM 1151 C C . ASP A 1 141 ? -10.190 14.467 14.602 1.00 91.56 141 ASP A C 1
ATOM 1153 O O . ASP A 1 141 ? -10.530 15.025 13.560 1.00 91.56 141 ASP A O 1
ATOM 1157 N N . LYS A 1 142 ? -9.541 15.099 15.583 1.00 91.88 142 LYS A N 1
ATOM 1158 C CA . LYS A 1 142 ? -9.084 16.500 15.517 1.00 91.88 142 LYS A CA 1
ATOM 1159 C C . LYS A 1 142 ? -7.582 16.605 15.249 1.00 91.88 142 LYS A C 1
ATOM 1161 O O . LYS A 1 142 ? -6.963 17.631 15.528 1.00 91.88 142 LYS A O 1
ATOM 1166 N N . GLY A 1 143 ? -6.991 15.502 14.800 1.00 88.31 143 GLY A N 1
ATOM 1167 C CA . GLY A 1 143 ? -5.577 15.365 14.525 1.00 88.31 143 GLY A CA 1
ATOM 1168 C C . GLY A 1 143 ? -5.105 16.069 13.256 1.00 88.31 143 GLY A C 1
ATOM 1169 O O . GLY A 1 143 ? -5.810 16.842 12.610 1.00 88.31 143 GLY A O 1
ATOM 1170 N N . ASN A 1 144 ? -3.860 15.778 12.903 1.00 85.50 144 ASN A N 1
ATOM 1171 C CA . ASN A 1 144 ? -3.233 16.159 11.646 1.00 85.50 144 ASN A CA 1
ATOM 1172 C C . ASN A 1 144 ? -2.512 14.945 11.042 1.00 85.50 144 ASN A C 1
ATOM 1174 O O . ASN A 1 144 ? -2.553 13.843 11.586 1.00 85.50 144 ASN A O 1
ATOM 1178 N N . ILE A 1 145 ? -1.803 15.156 9.934 1.00 79.69 145 ILE A N 1
ATOM 1179 C CA . ILE A 1 145 ? -1.125 14.087 9.189 1.00 79.69 145 ILE A CA 1
ATOM 1180 C C . ILE A 1 145 ? -0.068 13.295 9.982 1.00 79.69 145 ILE A C 1
ATOM 1182 O O . ILE A 1 145 ? 0.317 12.231 9.518 1.00 79.69 145 ILE A O 1
ATOM 1186 N N . PHE A 1 146 ? 0.403 13.785 11.134 1.00 84.31 146 PHE A N 1
ATOM 1187 C CA . PHE A 1 146 ? 1.412 13.120 11.972 1.00 84.31 146 PHE A CA 1
ATOM 1188 C C . PHE A 1 146 ? 0.858 12.608 13.309 1.00 84.31 146 PHE A C 1
ATOM 1190 O O . PHE A 1 146 ? 1.496 11.789 13.977 1.00 84.31 146 PHE A O 1
ATOM 1197 N N . VAL A 1 147 ? -0.300 13.114 13.739 1.00 90.25 147 VAL A N 1
ATOM 1198 C CA . VAL A 1 147 ? -0.896 12.796 15.042 1.00 90.25 147 VAL A CA 1
ATOM 1199 C C . VAL A 1 147 ? -2.402 12.686 14.893 1.00 90.25 147 VAL A C 1
ATOM 1201 O O . VAL A 1 147 ? -3.070 13.693 14.676 1.00 90.25 147 VAL A O 1
ATOM 1204 N N . MET A 1 148 ? -2.940 11.490 15.099 1.00 92.50 148 MET A N 1
ATOM 1205 C CA . MET A 1 148 ? -4.375 11.264 15.204 1.00 92.50 148 MET A CA 1
ATOM 1206 C C . MET A 1 148 ? -4.823 11.641 16.618 1.00 92.50 148 MET A C 1
ATOM 1208 O O . MET A 1 148 ? -4.188 11.261 17.603 1.00 92.50 148 MET A O 1
ATOM 1212 N N . THR A 1 149 ? -5.897 12.417 16.731 1.00 95.81 149 THR A N 1
ATOM 1213 C CA . THR A 1 149 ? -6.441 12.868 18.016 1.00 95.81 149 THR A CA 1
ATOM 1214 C C . THR A 1 149 ? -7.926 12.528 18.112 1.00 95.81 149 THR A C 1
ATOM 1216 O O . THR A 1 149 ? -8.763 13.421 17.949 1.00 95.81 149 THR A O 1
ATOM 1219 N N . PRO A 1 150 ? -8.284 11.251 18.359 1.00 95.81 150 PRO A N 1
ATOM 1220 C CA . PRO A 1 150 ? -9.670 10.878 18.583 1.00 95.81 150 PRO A CA 1
ATOM 1221 C C . PRO A 1 150 ? -10.207 11.519 19.871 1.00 95.81 150 PRO A C 1
ATOM 1223 O O . PRO A 1 150 ? -9.606 11.403 20.944 1.00 95.81 150 PRO A O 1
ATOM 1226 N N . THR A 1 151 ? -11.360 12.177 19.754 1.00 96.19 151 THR A N 1
ATOM 1227 C CA . THR A 1 151 ? -12.084 12.835 20.844 1.00 96.19 151 THR A CA 1
ATOM 1228 C C . THR A 1 151 ? -13.496 12.268 20.962 1.00 96.19 151 THR A C 1
ATOM 1230 O O . THR A 1 151 ? -14.269 12.309 20.006 1.00 96.19 151 THR A O 1
ATOM 1233 N N . TYR A 1 152 ? -13.865 11.780 22.148 1.00 96.69 152 TYR A N 1
ATOM 1234 C CA . TYR A 1 152 ? -15.205 11.262 22.444 1.00 96.69 152 TYR A CA 1
ATOM 1235 C C . TYR A 1 152 ? -15.542 11.465 23.926 1.00 96.69 152 TYR A C 1
ATOM 1237 O O . TYR A 1 152 ? -14.687 11.271 24.790 1.00 96.69 152 TYR A O 1
ATOM 1245 N N . ASN A 1 153 ? -16.777 11.880 24.230 1.00 94.12 153 ASN A N 1
ATOM 1246 C CA . ASN A 1 153 ? -17.259 12.147 25.596 1.00 94.12 153 ASN A CA 1
ATOM 1247 C C . ASN A 1 153 ? -16.317 13.043 26.432 1.00 94.12 153 ASN A C 1
ATOM 1249 O O . ASN A 1 153 ? -16.011 12.742 27.584 1.00 94.12 153 ASN A O 1
ATOM 1253 N N . GLY A 1 154 ? -15.812 14.129 25.834 1.00 92.81 154 GLY A N 1
ATOM 1254 C CA . GLY A 1 154 ? -14.924 15.091 26.503 1.00 92.81 154 GLY A CA 1
ATOM 1255 C C . GLY A 1 154 ? -13.491 14.600 26.752 1.00 92.81 154 GLY A C 1
ATOM 1256 O O . GLY A 1 154 ? -12.681 15.351 27.290 1.00 92.81 154 GLY A O 1
ATOM 1257 N N . LYS A 1 155 ? -13.151 13.372 26.345 1.00 94.81 155 LYS A N 1
ATOM 1258 C CA . LYS A 1 155 ? -11.797 12.815 26.421 1.00 94.81 155 LYS A CA 1
ATOM 1259 C C . LYS A 1 155 ? -11.121 12.849 25.058 1.00 94.81 155 LYS A C 1
ATOM 1261 O O . LYS A 1 155 ? -11.775 12.597 24.049 1.00 94.81 155 LYS A O 1
ATOM 1266 N N . SER A 1 156 ? -9.810 13.071 25.053 1.00 96.06 156 SER A N 1
ATOM 1267 C CA . SER A 1 156 ? -8.973 13.038 23.850 1.00 96.06 156 SER A CA 1
ATOM 1268 C C . SER A 1 156 ? -7.708 12.234 24.101 1.00 96.06 156 SER A C 1
ATOM 1270 O O . SER A 1 156 ? -7.117 12.319 25.179 1.00 96.06 156 SER A O 1
ATOM 1272 N N . VAL A 1 157 ? -7.264 11.495 23.091 1.00 95.94 157 VAL A N 1
ATOM 1273 C CA . VAL A 1 157 ? -6.007 10.740 23.124 1.00 95.94 157 VAL A CA 1
ATOM 1274 C C . VAL A 1 157 ? -5.172 11.114 21.907 1.00 95.94 157 VAL A C 1
ATOM 1276 O O . VAL A 1 157 ? -5.734 11.348 20.851 1.00 95.94 157 VAL A O 1
ATOM 1279 N N . LYS A 1 158 ? -3.844 11.194 22.045 1.00 95.19 158 LYS A N 1
ATOM 1280 C CA . LYS A 1 158 ? -2.929 11.446 20.922 1.00 95.19 158 LYS A CA 1
ATOM 1281 C C . LYS A 1 158 ? -2.254 10.152 20.499 1.00 95.19 158 LYS A C 1
ATOM 1283 O O . LYS A 1 158 ? -1.513 9.567 21.280 1.00 95.19 158 LYS A O 1
ATOM 1288 N N . ILE A 1 159 ? -2.481 9.737 19.263 1.00 94.69 159 ILE A N 1
ATOM 1289 C CA . ILE A 1 159 ? -1.874 8.550 18.668 1.00 94.69 159 ILE A CA 1
ATOM 1290 C C . ILE A 1 159 ? -0.889 9.039 17.617 1.00 94.69 159 ILE A C 1
ATOM 1292 O O . ILE A 1 159 ? -1.265 9.703 16.650 1.00 94.69 159 ILE A O 1
ATOM 1296 N N . HIS A 1 160 ? 0.387 8.762 17.844 1.00 90.88 160 HIS A N 1
ATOM 1297 C CA . HIS A 1 160 ? 1.450 9.231 16.971 1.00 90.88 160 HIS A CA 1
ATOM 1298 C C . HIS A 1 160 ? 1.659 8.245 15.829 1.00 90.88 160 HIS A C 1
ATOM 1300 O O . HIS A 1 160 ? 1.697 7.031 16.037 1.00 90.88 160 HIS A O 1
ATOM 1306 N N . GLN A 1 161 ? 1.820 8.779 14.622 1.00 86.69 161 GLN A N 1
ATOM 1307 C CA . GLN A 1 161 ? 2.351 7.987 13.528 1.00 86.69 161 GLN A CA 1
ATOM 1308 C C . GLN A 1 161 ? 3.815 7.677 13.846 1.00 86.69 161 GLN A C 1
ATOM 1310 O O . GLN A 1 161 ? 4.590 8.580 14.177 1.00 86.69 161 GLN A O 1
ATOM 1315 N N . ARG A 1 162 ? 4.219 6.412 13.751 1.00 83.62 162 ARG A N 1
ATOM 1316 C CA . ARG A 1 162 ? 5.643 6.085 13.718 1.00 83.62 162 ARG A CA 1
ATOM 1317 C C . ARG A 1 162 ? 6.197 6.672 12.430 1.00 83.62 162 ARG A C 1
ATOM 1319 O O . ARG A 1 162 ? 5.655 6.367 11.379 1.00 83.62 162 ARG A O 1
ATOM 1326 N N . SER A 1 163 ? 7.264 7.468 12.493 1.00 65.31 163 SER A N 1
ATOM 1327 C CA . SER A 1 163 ? 7.929 7.957 11.281 1.00 65.31 163 SER A CA 1
ATOM 1328 C C . SER A 1 163 ? 8.268 6.765 10.378 1.00 65.31 163 SER A C 1
ATOM 1330 O O . SER A 1 163 ? 9.108 5.951 10.780 1.00 65.31 163 SER A O 1
ATOM 1332 N N . PRO A 1 164 ? 7.609 6.610 9.215 1.00 60.34 164 PRO A N 1
ATOM 1333 C CA . PRO A 1 164 ? 7.905 5.500 8.330 1.00 60.34 164 PRO A CA 1
ATOM 1334 C C . PRO A 1 164 ? 9.324 5.690 7.801 1.00 60.34 164 PRO A C 1
ATOM 1336 O O . PRO A 1 164 ? 9.693 6.791 7.389 1.00 60.34 164 PRO A O 1
ATOM 1339 N N . ASN A 1 165 ? 10.123 4.631 7.851 1.00 64.94 165 ASN A N 1
ATOM 1340 C CA . ASN A 1 165 ? 11.389 4.573 7.143 1.00 64.94 165 ASN A CA 1
ATOM 1341 C C . ASN A 1 165 ? 11.152 3.842 5.818 1.00 64.94 165 ASN A C 1
ATOM 1343 O O . ASN A 1 165 ? 10.378 2.885 5.771 1.00 64.94 165 ASN A O 1
ATOM 1347 N N . ASP A 1 166 ? 11.819 4.272 4.750 1.00 63.91 166 ASP A N 1
ATOM 1348 C CA . ASP A 1 166 ? 11.617 3.697 3.410 1.00 63.91 166 ASP A CA 1
ATOM 1349 C C . ASP A 1 166 ? 12.003 2.206 3.347 1.00 63.91 166 ASP A C 1
ATOM 1351 O O . ASP A 1 166 ? 11.513 1.475 2.490 1.00 63.91 166 ASP A O 1
ATOM 1355 N N . ASP A 1 167 ? 12.820 1.749 4.302 1.00 72.38 167 ASP A N 1
ATOM 1356 C CA . ASP A 1 167 ? 13.257 0.355 4.458 1.00 72.38 167 ASP A CA 1
ATOM 1357 C C . ASP A 1 167 ? 12.282 -0.530 5.259 1.00 72.38 167 ASP A C 1
ATOM 1359 O O . ASP A 1 167 ? 12.579 -1.701 5.503 1.00 72.38 167 ASP A O 1
ATOM 1363 N N . ASP A 1 168 ? 11.173 0.018 5.761 1.00 87.62 168 ASP A N 1
ATOM 1364 C CA . ASP A 1 168 ? 10.222 -0.763 6.548 1.00 87.62 168 ASP A CA 1
ATOM 1365 C C . ASP A 1 168 ? 9.433 -1.716 5.652 1.00 87.62 168 ASP A C 1
ATOM 1367 O O . ASP A 1 168 ? 8.775 -1.293 4.699 1.00 87.62 168 ASP A O 1
ATOM 1371 N N . SER A 1 169 ? 9.436 -2.999 6.009 1.00 92.00 169 SER A N 1
ATOM 1372 C CA . SER A 1 169 ? 8.829 -4.036 5.180 1.00 92.00 169 SER A CA 1
ATOM 1373 C C . SER A 1 169 ? 8.120 -5.117 5.998 1.00 92.00 169 SER A C 1
ATOM 1375 O O . SER A 1 169 ? 8.600 -5.548 7.036 1.00 92.00 169 SER A O 1
ATOM 1377 N N . PHE A 1 170 ? 6.976 -5.597 5.528 1.00 94.19 170 PHE A N 1
ATOM 1378 C CA . PHE A 1 170 ? 6.274 -6.763 6.053 1.00 94.19 170 PHE A CA 1
ATOM 1379 C C . PHE A 1 170 ? 6.914 -8.091 5.619 1.00 94.19 170 PHE A C 1
ATOM 1381 O O . PHE A 1 170 ? 6.857 -9.060 6.377 1.00 94.19 170 PHE A O 1
ATOM 1388 N N . ALA A 1 171 ? 7.488 -8.162 4.413 1.00 93.94 171 ALA A N 1
ATOM 1389 C CA . ALA A 1 171 ? 7.949 -9.413 3.799 1.00 93.94 171 ALA A CA 1
ATOM 1390 C C . ALA A 1 171 ? 9.350 -9.325 3.164 1.00 93.94 171 ALA A C 1
ATOM 1392 O O . ALA A 1 171 ? 9.679 -10.112 2.276 1.00 93.94 171 ALA A O 1
ATOM 1393 N N . ASP A 1 172 ? 10.177 -8.378 3.605 1.00 92.12 172 ASP A N 1
ATOM 1394 C CA . ASP A 1 172 ? 11.489 -8.045 3.030 1.00 92.12 172 ASP A CA 1
ATOM 1395 C C . ASP A 1 172 ? 11.422 -7.758 1.517 1.00 92.12 172 ASP A C 1
ATOM 1397 O O . ASP A 1 172 ? 12.343 -8.068 0.762 1.00 92.12 172 ASP A O 1
ATOM 1401 N N . HIS A 1 173 ? 10.295 -7.220 1.042 1.00 92.25 173 HIS A N 1
ATOM 1402 C CA . HIS A 1 173 ? 9.982 -6.999 -0.370 1.00 92.25 173 HIS A CA 1
ATOM 1403 C C . HIS A 1 173 ? 10.054 -8.266 -1.232 1.00 92.25 173 HIS A C 1
ATOM 1405 O O . HIS A 1 173 ? 10.342 -8.196 -2.433 1.00 92.25 173 HIS A O 1
ATOM 1411 N N . ARG A 1 174 ? 9.824 -9.438 -0.630 1.00 92.31 174 ARG A N 1
ATOM 1412 C CA . ARG A 1 174 ? 9.799 -10.735 -1.323 1.00 92.31 174 ARG A CA 1
ATOM 1413 C C . ARG A 1 174 ? 8.417 -11.095 -1.853 1.00 92.31 174 ARG A C 1
ATOM 1415 O O . ARG A 1 174 ? 8.300 -12.055 -2.601 1.00 92.31 174 ARG A O 1
ATOM 1422 N N . CYS A 1 175 ? 7.376 -10.360 -1.485 1.00 92.81 175 CYS A N 1
ATOM 1423 C CA . CYS A 1 175 ? 6.029 -10.568 -1.994 1.00 92.81 175 CYS A CA 1
ATOM 1424 C C . CYS A 1 175 ? 5.251 -9.245 -2.021 1.00 92.81 175 CYS A C 1
ATOM 1426 O O . CYS A 1 175 ? 5.641 -8.267 -1.382 1.00 92.81 175 CYS A O 1
ATOM 1428 N N . THR A 1 176 ? 4.168 -9.197 -2.792 1.00 94.25 176 THR A N 1
ATOM 1429 C CA . THR A 1 176 ? 3.261 -8.051 -2.811 1.00 94.25 176 THR A CA 1
ATOM 1430 C C . THR A 1 176 ? 2.265 -8.188 -1.662 1.00 94.25 176 THR A C 1
ATOM 1432 O O . THR A 1 176 ? 1.432 -9.100 -1.657 1.00 94.25 176 THR A O 1
ATOM 1435 N N . VAL A 1 177 ? 2.335 -7.274 -0.693 1.00 95.81 177 VAL A N 1
ATOM 1436 C CA . VAL A 1 177 ? 1.454 -7.243 0.480 1.00 95.81 177 VAL A CA 1
ATOM 1437 C C . VAL A 1 177 ? 0.381 -6.184 0.288 1.00 95.81 177 VAL A C 1
ATOM 1439 O O . VAL A 1 177 ? 0.661 -4.997 0.095 1.00 95.81 177 VAL A O 1
ATOM 1442 N N . CYS A 1 178 ? -0.869 -6.620 0.388 1.00 96.44 178 CYS A N 1
ATOM 1443 C CA . CYS A 1 178 ? -2.033 -5.781 0.173 1.00 96.44 178 CYS A CA 1
ATOM 1444 C C . CYS A 1 178 ? -2.869 -5.606 1.442 1.00 96.44 178 CYS A C 1
ATOM 1446 O O . CYS A 1 178 ? -3.000 -6.510 2.266 1.00 96.44 178 CYS A O 1
ATOM 1448 N N . ILE A 1 179 ? -3.512 -4.448 1.566 1.00 97.00 179 ILE A N 1
ATOM 1449 C CA . ILE A 1 179 ? -4.493 -4.159 2.612 1.00 97.00 179 ILE A CA 1
ATOM 1450 C C . ILE A 1 179 ? -5.860 -3.961 1.946 1.00 97.00 179 ILE A C 1
ATOM 1452 O O . ILE A 1 179 ? -6.051 -2.970 1.234 1.00 97.00 179 ILE A O 1
ATOM 1456 N N . PRO A 1 180 ? -6.819 -4.885 2.128 1.00 96.44 180 PRO A N 1
ATOM 1457 C CA . PRO A 1 180 ? -8.134 -4.767 1.513 1.00 96.44 180 PRO A CA 1
ATOM 1458 C C . PRO A 1 180 ? -8.972 -3.690 2.185 1.00 96.44 180 PRO A C 1
ATOM 1460 O O . PRO A 1 180 ? -8.993 -3.591 3.402 1.00 96.44 180 PRO A O 1
ATOM 1463 N N . TYR A 1 181 ? -9.721 -2.915 1.405 1.00 95.62 181 TYR A N 1
ATOM 1464 C CA . TYR A 1 181 ? -10.709 -1.984 1.948 1.00 95.62 181 TYR A CA 1
ATOM 1465 C C . TYR A 1 181 ? -11.847 -2.754 2.650 1.00 95.62 181 TYR A C 1
ATOM 1467 O O . TYR A 1 181 ? -12.093 -3.919 2.317 1.00 95.62 181 TYR A O 1
ATOM 1475 N N . PRO A 1 182 ? -12.594 -2.127 3.584 1.00 95.62 182 PRO A N 1
ATOM 1476 C CA . PRO A 1 182 ? -13.667 -2.800 4.325 1.00 95.62 182 PRO A CA 1
ATOM 1477 C C . PRO A 1 182 ? -14.744 -3.453 3.446 1.00 95.62 182 PRO A C 1
ATOM 1479 O O . PRO A 1 182 ? -15.330 -4.465 3.827 1.00 95.62 182 PRO A O 1
ATOM 1482 N N . ASP A 1 183 ? -15.006 -2.870 2.275 1.00 94.38 183 ASP A N 1
ATOM 1483 C CA . ASP A 1 183 ? -15.974 -3.351 1.285 1.00 94.38 183 ASP A CA 1
ATOM 1484 C C . ASP A 1 183 ? -15.390 -4.384 0.306 1.00 94.38 183 ASP A C 1
ATOM 1486 O O . ASP A 1 183 ? -16.114 -4.901 -0.545 1.00 94.38 183 ASP A O 1
ATOM 1490 N N . LYS A 1 184 ? -14.082 -4.670 0.405 1.00 93.69 184 LYS A N 1
ATOM 1491 C CA . LYS A 1 184 ? -13.314 -5.559 -0.481 1.00 93.69 184 LYS A CA 1
ATOM 1492 C C . LYS A 1 184 ? -13.404 -5.162 -1.961 1.00 93.69 184 LYS A C 1
ATOM 1494 O O . LYS A 1 184 ? -13.163 -5.971 -2.865 1.00 93.69 184 LYS A O 1
ATOM 1499 N N . LYS A 1 185 ? -13.767 -3.906 -2.250 1.00 93.88 185 LYS A N 1
ATOM 1500 C CA . LYS A 1 185 ? -13.842 -3.406 -3.625 1.00 93.88 185 LYS A CA 1
ATOM 1501 C C . LYS A 1 185 ? -12.488 -2.971 -4.154 1.00 93.88 185 LYS A C 1
ATOM 1503 O O . LYS A 1 185 ? -12.264 -3.119 -5.350 1.00 93.88 185 LYS A O 1
ATOM 1508 N N . ARG A 1 186 ? -11.611 -2.507 -3.264 1.00 93.88 186 ARG A N 1
ATOM 1509 C CA . ARG A 1 186 ? -10.232 -2.105 -3.549 1.00 93.88 186 ARG A CA 1
ATOM 1510 C C . ARG A 1 186 ? -9.258 -2.705 -2.543 1.00 93.88 186 ARG A C 1
ATOM 1512 O O . ARG A 1 186 ? -9.654 -3.095 -1.444 1.00 93.88 186 ARG A O 1
ATOM 1519 N N . VAL A 1 187 ? -7.984 -2.703 -2.902 1.00 95.62 187 VAL A N 1
ATOM 1520 C CA . VAL A 1 187 ? -6.855 -2.939 -1.999 1.00 95.62 187 VAL A CA 1
ATOM 1521 C C . VAL A 1 187 ? -5.849 -1.801 -2.140 1.00 95.62 187 VAL A C 1
ATOM 1523 O O . VAL A 1 187 ? -5.713 -1.212 -3.213 1.00 95.62 187 VAL A O 1
ATOM 1526 N N . TRP A 1 188 ? -5.139 -1.497 -1.061 1.00 94.88 188 TRP A N 1
ATOM 1527 C CA . TRP A 1 188 ? -3.907 -0.717 -1.100 1.00 94.88 188 TRP A CA 1
ATOM 1528 C C . TRP A 1 188 ? -2.710 -1.667 -1.169 1.00 94.88 188 TRP A C 1
ATOM 1530 O O . TRP A 1 188 ? -2.658 -2.633 -0.412 1.00 94.88 188 TRP A O 1
ATOM 1540 N N . ILE A 1 189 ? -1.760 -1.398 -2.063 1.00 93.81 189 ILE A N 1
ATOM 1541 C CA . ILE A 1 189 ? -0.477 -2.101 -2.144 1.00 93.81 189 ILE A CA 1
ATOM 1542 C C . ILE A 1 189 ? 0.468 -1.438 -1.145 1.00 93.81 189 ILE A C 1
ATOM 1544 O O . ILE A 1 189 ? 1.038 -0.378 -1.415 1.00 93.81 189 ILE A O 1
ATOM 1548 N N . ALA A 1 190 ? 0.565 -2.037 0.040 1.00 92.56 190 ALA A N 1
ATOM 1549 C CA . ALA A 1 190 ? 1.389 -1.530 1.132 1.00 92.56 190 ALA A CA 1
ATOM 1550 C C . ALA A 1 190 ? 2.872 -1.875 0.932 1.00 92.56 190 ALA A C 1
ATOM 1552 O O . ALA A 1 190 ? 3.740 -1.124 1.369 1.00 92.56 190 ALA A O 1
ATOM 1553 N N . GLU A 1 191 ? 3.151 -2.970 0.224 1.00 92.88 191 GLU A N 1
ATOM 1554 C CA . GLU A 1 191 ? 4.489 -3.399 -0.175 1.00 92.88 191 GLU A CA 1
ATOM 1555 C C . GLU A 1 191 ? 4.427 -4.143 -1.511 1.00 92.88 191 GLU A C 1
ATOM 1557 O O . GLU A 1 191 ? 3.493 -4.908 -1.747 1.00 92.88 191 GLU A O 1
ATOM 1562 N N . GLY A 1 192 ? 5.424 -3.942 -2.372 1.00 91.06 192 GLY A N 1
ATOM 1563 C CA . GLY A 1 192 ? 5.602 -4.705 -3.606 1.00 91.06 192 GLY A CA 1
ATOM 1564 C C . GLY A 1 192 ? 6.871 -5.557 -3.596 1.00 91.06 192 GLY A C 1
ATOM 1565 O O . GLY A 1 192 ? 7.844 -5.242 -2.903 1.00 91.06 192 GLY A O 1
ATOM 1566 N N . LYS A 1 193 ? 6.872 -6.603 -4.432 1.00 92.56 193 LYS A N 1
ATOM 1567 C CA . LYS A 1 193 ? 8.070 -7.387 -4.775 1.00 92.56 193 LYS A CA 1
ATOM 1568 C C . LYS A 1 193 ? 9.151 -6.475 -5.332 1.00 92.56 193 LYS A C 1
ATOM 1570 O O . LYS A 1 193 ? 8.890 -5.803 -6.320 1.00 92.56 193 LYS A O 1
ATOM 1575 N N . SER A 1 194 ? 10.348 -6.460 -4.757 1.00 91.75 194 SER A N 1
ATOM 1576 C CA . SER A 1 194 ? 11.417 -5.569 -5.226 1.00 91.75 194 SER A CA 1
ATOM 1577 C C . SER A 1 194 ? 12.372 -6.225 -6.222 1.00 91.75 194 SER A C 1
ATOM 1579 O O . SER A 1 194 ? 12.673 -7.419 -6.146 1.00 91.75 194 SER A O 1
ATOM 1581 N N . VAL A 1 195 ? 12.947 -5.407 -7.102 1.00 91.44 195 VAL A N 1
ATOM 1582 C CA . VAL A 1 195 ? 14.051 -5.788 -7.994 1.00 91.44 195 VAL A CA 1
ATOM 1583 C C . VAL A 1 195 ? 15.233 -6.354 -7.207 1.00 91.44 195 VAL A C 1
ATOM 1585 O O . VAL A 1 195 ? 15.843 -7.331 -7.640 1.00 91.44 195 VAL A O 1
ATOM 1588 N N . LYS A 1 196 ? 15.544 -5.806 -6.026 1.00 91.88 196 LYS A N 1
ATOM 1589 C CA . LYS A 1 196 ? 16.623 -6.315 -5.164 1.00 91.88 196 LYS A CA 1
ATOM 1590 C C . LYS A 1 196 ? 16.505 -7.813 -4.878 1.00 91.88 196 LYS A C 1
ATOM 1592 O O . LYS A 1 196 ? 17.511 -8.519 -4.925 1.00 91.88 196 LYS A O 1
ATOM 1597 N N . GLN A 1 197 ? 15.290 -8.267 -4.576 1.00 91.31 197 GLN A N 1
ATOM 1598 C CA . GLN A 1 197 ? 15.013 -9.633 -4.127 1.00 91.31 197 GLN A CA 1
ATOM 1599 C C . GLN A 1 197 ? 14.860 -10.624 -5.283 1.00 91.31 197 GLN A C 1
ATOM 1601 O O . GLN A 1 197 ? 15.162 -11.803 -5.114 1.00 91.31 197 GLN A O 1
ATOM 1606 N N . PHE A 1 198 ? 14.387 -10.160 -6.442 1.00 91.12 198 PHE A N 1
ATOM 1607 C CA . PHE A 1 198 ? 13.996 -11.041 -7.547 1.00 91.12 198 PHE A CA 1
ATOM 1608 C C . PHE A 1 198 ? 14.953 -11.038 -8.732 1.00 91.12 198 PHE A C 1
ATOM 1610 O O . PHE A 1 198 ? 14.980 -12.007 -9.487 1.00 91.12 198 PHE A O 1
ATOM 1617 N N . TYR A 1 199 ? 15.728 -9.972 -8.927 1.00 90.88 199 TYR A N 1
ATOM 1618 C CA . TYR A 1 199 ? 16.602 -9.858 -10.089 1.00 90.88 199 TYR A CA 1
ATOM 1619 C C . TYR A 1 199 ? 18.041 -10.199 -9.712 1.00 90.88 199 TYR A C 1
ATOM 1621 O O . TYR A 1 199 ? 18.594 -9.672 -8.746 1.00 90.88 199 TYR A O 1
ATOM 1629 N N . SER A 1 200 ? 18.681 -11.030 -10.531 1.00 91.88 200 SER A N 1
ATOM 1630 C CA . SER A 1 200 ? 20.126 -11.262 -10.486 1.00 91.88 200 SER A CA 1
ATOM 1631 C C . SER A 1 200 ? 20.917 -9.995 -10.836 1.00 91.88 200 SER A C 1
ATOM 1633 O O . SER A 1 200 ? 20.388 -9.041 -11.409 1.00 91.88 200 SER A O 1
ATOM 1635 N N . ALA A 1 201 ? 22.224 -9.990 -10.560 1.00 91.44 201 ALA A N 1
ATOM 1636 C CA . ALA A 1 201 ? 23.095 -8.875 -10.938 1.00 91.44 201 ALA A CA 1
ATOM 1637 C C . ALA A 1 201 ? 23.067 -8.584 -12.454 1.00 91.44 201 ALA A C 1
ATOM 1639 O O . ALA A 1 201 ? 23.093 -7.420 -12.851 1.00 91.44 201 ALA A O 1
ATOM 1640 N N . ALA A 1 202 ? 22.963 -9.623 -13.292 1.00 92.75 202 ALA A N 1
ATOM 1641 C CA . ALA A 1 202 ? 22.866 -9.476 -14.744 1.00 92.75 202 ALA A CA 1
ATOM 1642 C C . ALA A 1 202 ? 21.542 -8.817 -15.165 1.00 92.75 202 ALA A C 1
ATOM 1644 O O . ALA A 1 202 ? 21.562 -7.836 -15.904 1.00 92.75 202 ALA A O 1
ATOM 1645 N N . GLN A 1 203 ? 20.409 -9.278 -14.623 1.00 91.31 203 GLN A N 1
ATOM 1646 C CA . GLN A 1 203 ? 19.091 -8.688 -14.899 1.00 91.31 203 GLN A CA 1
ATOM 1647 C C . GLN A 1 203 ? 18.987 -7.244 -14.391 1.00 91.31 203 GLN A C 1
ATOM 1649 O O . GLN A 1 203 ? 18.411 -6.385 -15.056 1.00 91.31 203 GLN A O 1
ATOM 1654 N N . ARG A 1 204 ? 19.578 -6.940 -13.226 1.00 90.38 204 ARG A N 1
ATOM 1655 C CA . ARG A 1 204 ? 19.653 -5.563 -12.712 1.00 90.38 204 ARG A CA 1
ATOM 1656 C C . ARG A 1 204 ? 20.481 -4.661 -13.622 1.00 90.38 204 ARG A C 1
ATOM 1658 O O . ARG A 1 204 ? 20.093 -3.517 -13.842 1.00 90.38 204 ARG A O 1
ATOM 1665 N N . LYS A 1 205 ? 21.591 -5.167 -14.167 1.00 90.19 205 LYS A N 1
ATOM 1666 C CA . LYS A 1 205 ? 22.397 -4.434 -15.149 1.00 90.19 205 LYS A CA 1
ATOM 1667 C C . LYS A 1 205 ? 21.598 -4.163 -16.425 1.00 90.19 205 LYS A C 1
ATOM 1669 O O . LYS A 1 205 ? 21.547 -3.020 -16.855 1.00 90.19 205 LYS A O 1
ATOM 1674 N N . GLU A 1 206 ? 20.912 -5.168 -16.962 1.00 88.56 206 GLU A N 1
ATOM 1675 C CA . GLU A 1 206 ? 20.052 -5.007 -18.140 1.00 88.56 206 GLU A CA 1
ATOM 1676 C C . GLU A 1 206 ? 18.936 -3.975 -17.902 1.00 88.56 206 GLU A C 1
ATOM 1678 O O . GLU A 1 206 ? 18.698 -3.098 -18.730 1.00 88.56 206 GLU A O 1
ATOM 1683 N N . LEU A 1 207 ? 18.270 -4.022 -16.744 1.00 86.94 207 LEU A N 1
ATOM 1684 C CA . LEU A 1 207 ? 17.292 -3.005 -16.355 1.00 86.94 207 LEU A CA 1
ATOM 1685 C C . LEU A 1 207 ? 17.918 -1.603 -16.267 1.00 86.94 207 LEU A C 1
ATOM 1687 O O . LEU A 1 207 ? 17.324 -0.644 -16.759 1.00 86.94 207 LEU A O 1
ATOM 1691 N N . SER A 1 208 ? 19.111 -1.488 -15.679 1.00 87.50 208 SER A N 1
ATOM 1692 C CA . SER A 1 208 ? 19.859 -0.229 -15.600 1.00 87.50 208 SER A CA 1
ATOM 1693 C C . SER A 1 208 ? 20.167 0.341 -16.984 1.00 87.50 208 SER A C 1
ATOM 1695 O O . SER A 1 208 ? 19.910 1.521 -17.227 1.00 87.50 208 SER A O 1
ATOM 1697 N N . ASP A 1 209 ? 20.648 -0.498 -17.904 1.00 86.94 209 ASP A N 1
ATOM 1698 C CA . ASP A 1 209 ? 20.992 -0.107 -19.271 1.00 86.94 209 ASP A CA 1
ATOM 1699 C C . ASP A 1 209 ? 19.738 0.372 -20.033 1.00 86.94 209 ASP A C 1
ATOM 1701 O O . ASP A 1 209 ? 19.743 1.471 -20.588 1.00 86.94 209 ASP A O 1
ATOM 1705 N N . ARG A 1 210 ? 18.607 -0.346 -19.935 1.00 81.50 210 ARG A N 1
ATOM 1706 C CA . ARG A 1 210 ? 17.316 0.084 -20.524 1.00 81.50 210 ARG A CA 1
ATOM 1707 C C . ARG A 1 210 ? 16.839 1.440 -19.993 1.00 81.50 210 ARG A C 1
ATOM 1709 O O . ARG A 1 210 ? 16.342 2.289 -20.739 1.00 81.50 210 ARG A O 1
ATOM 1716 N N . ILE A 1 211 ? 16.972 1.657 -18.685 1.00 80.94 211 ILE A N 1
ATOM 1717 C CA . ILE A 1 211 ? 16.586 2.921 -18.046 1.00 80.94 211 ILE A CA 1
ATOM 1718 C C . ILE A 1 211 ? 17.522 4.051 -18.475 1.00 80.94 211 ILE A C 1
ATOM 1720 O O . ILE A 1 211 ? 17.052 5.157 -18.750 1.00 80.94 211 ILE A O 1
ATOM 1724 N N . LYS A 1 212 ? 18.824 3.777 -18.584 1.00 84.38 212 LYS A N 1
ATOM 1725 C CA . LYS A 1 212 ? 19.817 4.732 -19.077 1.00 84.38 212 LYS A CA 1
ATOM 1726 C C . LYS A 1 212 ? 19.511 5.166 -20.506 1.00 84.38 212 LYS A C 1
ATOM 1728 O O . LYS A 1 212 ? 19.562 6.365 -20.770 1.00 84.38 212 LYS A O 1
ATOM 1733 N N . ASP A 1 213 ? 19.139 4.239 -21.383 1.00 82.38 213 ASP A N 1
ATOM 1734 C CA . ASP A 1 213 ? 18.762 4.547 -22.767 1.00 82.38 213 ASP A CA 1
ATOM 1735 C C . ASP A 1 213 ? 17.530 5.459 -22.838 1.00 82.38 213 ASP A C 1
ATOM 1737 O O . ASP A 1 213 ? 17.447 6.333 -23.699 1.00 82.38 213 ASP A O 1
ATOM 1741 N N . THR A 1 214 ? 16.595 5.317 -21.891 1.00 76.25 214 THR A N 1
ATOM 1742 C CA . THR A 1 214 ? 15.405 6.179 -21.822 1.00 76.25 214 THR A CA 1
ATOM 1743 C C . THR A 1 214 ? 15.705 7.554 -21.214 1.00 76.25 214 THR A C 1
ATOM 1745 O O . THR A 1 214 ? 15.209 8.569 -21.698 1.00 76.25 214 THR A O 1
ATOM 1748 N N . LEU A 1 215 ? 16.490 7.611 -20.133 1.00 75.69 215 LEU A N 1
ATOM 1749 C CA . LEU A 1 215 ? 16.758 8.853 -19.395 1.00 75.69 215 LEU A CA 1
ATOM 1750 C C . LEU A 1 215 ? 17.954 9.653 -19.928 1.00 75.69 215 LEU A C 1
ATOM 1752 O O . LEU A 1 215 ? 18.165 10.785 -19.493 1.00 75.69 215 LEU A O 1
ATOM 1756 N N . GLY A 1 216 ? 18.792 9.052 -20.773 1.00 81.12 216 GLY A N 1
ATOM 1757 C CA . GLY A 1 216 ? 20.085 9.604 -21.184 1.00 81.12 216 GLY A CA 1
ATOM 1758 C C . GLY A 1 216 ? 21.131 9.659 -20.060 1.00 81.12 216 GLY A C 1
ATOM 1759 O O . GLY A 1 216 ? 22.184 10.271 -20.229 1.00 81.12 216 GLY A O 1
ATOM 1760 N N . ARG A 1 217 ? 20.864 9.053 -18.894 1.00 82.12 217 ARG A N 1
ATOM 1761 C CA . ARG A 1 217 ? 21.767 9.047 -17.730 1.00 82.12 217 ARG A CA 1
ATOM 1762 C C . ARG A 1 217 ? 21.601 7.797 -16.877 1.00 82.12 217 ARG A C 1
ATOM 1764 O O . ARG A 1 217 ? 20.503 7.257 -16.768 1.00 82.12 217 ARG A O 1
ATOM 1771 N N . SER A 1 218 ? 22.685 7.380 -16.227 1.00 83.50 218 SER A N 1
ATOM 1772 C CA . SER A 1 218 ? 22.664 6.255 -15.291 1.00 83.50 218 SER A CA 1
ATOM 1773 C C . SER A 1 218 ? 21.892 6.597 -14.017 1.00 83.50 218 SER A C 1
ATOM 1775 O O . SER A 1 218 ? 21.939 7.727 -13.523 1.00 83.50 218 SER A O 1
ATOM 1777 N N . VAL A 1 219 ? 21.225 5.592 -13.457 1.00 81.44 219 VAL A N 1
ATOM 1778 C CA . VAL A 1 219 ? 20.579 5.654 -12.141 1.00 81.44 219 VAL A CA 1
ATOM 1779 C C . VAL A 1 219 ? 21.426 4.920 -11.102 1.00 81.44 219 VAL A C 1
ATOM 1781 O O . VAL A 1 219 ? 22.239 4.061 -11.439 1.00 81.44 219 VAL A O 1
ATOM 1784 N N . LYS A 1 220 ? 21.266 5.285 -9.828 1.00 86.38 220 LYS A N 1
ATOM 1785 C CA . LYS A 1 220 ? 21.953 4.611 -8.720 1.00 86.38 220 LYS A CA 1
ATOM 1786 C C . LYS A 1 220 ? 21.403 3.193 -8.526 1.00 86.38 220 LYS A C 1
ATOM 1788 O O . LYS A 1 220 ? 20.205 2.974 -8.703 1.00 86.38 220 LYS A O 1
ATOM 1793 N N . ASN A 1 221 ? 22.251 2.257 -8.103 1.00 86.06 221 ASN A N 1
ATOM 1794 C CA . ASN A 1 221 ? 21.836 0.870 -7.875 1.00 86.06 221 ASN A CA 1
ATOM 1795 C C . ASN A 1 221 ? 20.790 0.759 -6.765 1.00 86.06 221 ASN A C 1
ATOM 1797 O O . ASN A 1 221 ? 19.819 0.035 -6.936 1.00 86.06 221 ASN A O 1
ATOM 1801 N N . GLU A 1 222 ? 20.921 1.527 -5.682 1.00 87.38 222 GLU A N 1
ATOM 1802 C CA . GLU A 1 222 ? 19.959 1.504 -4.573 1.00 87.38 222 GLU A CA 1
ATOM 1803 C C . GLU A 1 222 ? 18.558 1.922 -5.044 1.00 87.38 222 GLU A C 1
ATOM 1805 O O . GLU A 1 222 ? 17.542 1.386 -4.609 1.00 87.38 222 GLU A O 1
ATOM 1810 N N . TRP A 1 223 ? 18.502 2.858 -5.995 1.00 85.69 223 TRP A N 1
ATOM 1811 C CA . TRP A 1 223 ? 17.251 3.295 -6.600 1.00 85.69 223 TRP A CA 1
ATOM 1812 C C . TRP A 1 223 ? 16.619 2.183 -7.445 1.00 85.69 223 TRP A C 1
ATOM 1814 O O . TRP A 1 223 ? 15.427 1.923 -7.295 1.00 85.69 223 TRP A O 1
ATOM 1824 N N . LEU A 1 224 ? 17.411 1.494 -8.276 1.00 86.88 224 LEU A N 1
ATOM 1825 C CA . LEU A 1 224 ? 16.949 0.352 -9.077 1.00 86.88 224 LEU A CA 1
ATOM 1826 C C . LEU A 1 224 ? 16.455 -0.792 -8.199 1.00 86.88 224 LEU A C 1
ATOM 1828 O O . LEU A 1 224 ? 15.399 -1.358 -8.447 1.00 86.88 224 LEU A O 1
ATOM 1832 N N . GLU A 1 225 ? 17.220 -1.113 -7.162 1.00 89.50 225 GLU A N 1
ATOM 1833 C CA . GLU A 1 225 ? 16.913 -2.171 -6.209 1.00 89.50 225 GLU A CA 1
ATOM 1834 C C . GLU A 1 225 ? 15.599 -1.915 -5.461 1.00 89.50 225 GLU A C 1
ATOM 1836 O O . GLU A 1 225 ? 14.887 -2.870 -5.154 1.00 89.50 225 GLU A O 1
ATOM 1841 N N . SER A 1 226 ? 15.242 -0.644 -5.239 1.00 87.31 226 SER A N 1
ATOM 1842 C CA . SER A 1 226 ? 13.989 -0.241 -4.586 1.00 87.31 226 SER A CA 1
ATOM 1843 C C . SER A 1 226 ? 12.741 -0.301 -5.478 1.00 87.31 226 SER A C 1
ATOM 1845 O O . SER A 1 226 ? 11.633 -0.093 -4.983 1.00 87.31 226 SER A O 1
ATOM 1847 N N . LEU A 1 227 ? 12.887 -0.552 -6.784 1.00 89.00 227 LEU A N 1
ATOM 1848 C CA . LEU A 1 227 ? 11.745 -0.653 -7.691 1.00 89.00 227 LEU A CA 1
ATOM 1849 C C . LEU A 1 227 ? 10.907 -1.889 -7.365 1.00 89.00 227 LEU A C 1
ATOM 1851 O O . LEU A 1 227 ? 11.440 -2.987 -7.216 1.00 89.00 227 LEU A O 1
ATOM 1855 N N . TRP A 1 228 ? 9.595 -1.709 -7.291 1.00 90.69 228 TRP A N 1
ATOM 1856 C CA . TRP A 1 228 ? 8.625 -2.788 -7.204 1.00 90.69 228 TRP A CA 1
ATOM 1857 C C . TRP A 1 228 ? 8.292 -3.326 -8.589 1.00 90.69 228 TRP A C 1
ATOM 1859 O O . TRP A 1 228 ? 8.191 -2.557 -9.538 1.00 90.69 228 TRP A O 1
ATOM 1869 N N . ILE A 1 229 ? 8.082 -4.631 -8.682 1.00 90.19 229 ILE A N 1
ATOM 1870 C CA . ILE A 1 229 ? 7.744 -5.368 -9.896 1.00 90.19 229 ILE A CA 1
ATOM 1871 C C . ILE A 1 229 ? 6.240 -5.651 -9.869 1.00 90.19 229 ILE A C 1
ATOM 1873 O O . ILE A 1 229 ? 5.762 -6.362 -8.981 1.00 90.19 229 ILE A O 1
ATOM 1877 N N . LEU A 1 230 ? 5.500 -5.095 -10.826 1.00 88.38 230 LEU A N 1
ATOM 1878 C CA . LEU A 1 230 ? 4.055 -5.265 -11.003 1.00 88.38 230 LEU A CA 1
ATOM 1879 C C . LEU A 1 230 ? 3.728 -5.450 -12.488 1.00 88.38 230 LEU A C 1
ATOM 1881 O O . LEU A 1 230 ? 4.588 -5.271 -13.326 1.00 88.38 230 LEU A O 1
ATOM 1885 N N . ASP A 1 231 ? 2.489 -5.788 -12.811 1.00 88.06 231 ASP A N 1
ATOM 1886 C CA . ASP A 1 231 ? 1.947 -5.702 -14.173 1.00 88.06 231 ASP A CA 1
ATOM 1887 C C . ASP A 1 231 ? 0.819 -4.672 -14.097 1.00 88.06 231 ASP A C 1
ATOM 1889 O O . ASP A 1 231 ? -0.239 -4.966 -13.530 1.00 88.06 231 ASP A O 1
ATOM 1893 N N . VAL A 1 232 ? 1.088 -3.423 -14.499 1.00 85.31 232 VAL A N 1
ATOM 1894 C CA . VAL A 1 232 ? 0.168 -2.305 -14.221 1.00 85.31 232 VAL A CA 1
ATOM 1895 C C . VAL A 1 232 ? -0.931 -2.170 -15.268 1.00 85.31 232 VAL A C 1
ATOM 1897 O O . VAL A 1 232 ? -1.930 -1.493 -15.013 1.00 85.31 232 VAL A O 1
ATOM 1900 N N . ASN A 1 233 ? -0.768 -2.793 -16.434 1.00 83.88 233 ASN A N 1
ATOM 1901 C CA . ASN A 1 233 ? -1.738 -2.773 -17.527 1.00 83.88 233 ASN A CA 1
ATOM 1902 C C . ASN A 1 233 ? -2.381 -4.143 -17.811 1.00 83.88 233 ASN A C 1
ATOM 1904 O O . ASN A 1 233 ? -3.255 -4.222 -18.672 1.00 83.88 233 ASN A O 1
ATOM 1908 N N . PHE A 1 234 ? -2.009 -5.176 -17.052 1.00 84.88 234 PHE A N 1
ATOM 1909 C CA . PHE A 1 234 ? -2.490 -6.551 -17.180 1.00 84.88 234 PHE A CA 1
ATOM 1910 C C . PHE A 1 234 ? -2.165 -7.182 -18.544 1.00 84.88 234 PHE A C 1
ATOM 1912 O O . PHE A 1 234 ? -2.939 -8.001 -19.048 1.00 84.88 234 PHE A O 1
ATOM 1919 N N . ASP A 1 235 ? -1.037 -6.802 -19.157 1.00 84.62 235 ASP A N 1
ATOM 1920 C CA . ASP A 1 235 ? -0.583 -7.347 -20.444 1.00 84.62 235 ASP A CA 1
ATOM 1921 C C . ASP A 1 235 ? 0.338 -8.577 -20.305 1.00 84.62 235 ASP A C 1
ATOM 1923 O O . ASP A 1 235 ? 0.775 -9.158 -21.307 1.00 84.62 235 ASP A O 1
ATOM 1927 N N . GLY A 1 236 ? 0.596 -9.008 -19.066 1.00 85.44 236 GLY A N 1
ATOM 1928 C CA . GLY A 1 236 ? 1.443 -10.146 -18.731 1.00 85.44 236 GLY A CA 1
ATOM 1929 C C . GLY A 1 236 ? 2.938 -9.830 -18.709 1.00 85.44 236 GLY A C 1
ATOM 1930 O O . GLY A 1 236 ? 3.738 -10.762 -18.570 1.00 85.44 236 GLY A O 1
ATOM 1931 N N . LYS A 1 237 ? 3.340 -8.563 -18.859 1.00 84.88 237 LYS A N 1
ATOM 1932 C CA . LYS A 1 237 ? 4.738 -8.123 -18.771 1.00 84.88 237 LYS A CA 1
ATOM 1933 C C . LYS A 1 237 ? 5.005 -7.416 -17.449 1.00 84.88 237 LYS A C 1
ATOM 1935 O O . LYS A 1 237 ? 4.125 -6.853 -16.812 1.00 84.88 237 LYS A O 1
ATOM 1940 N N . GLU A 1 238 ? 6.264 -7.478 -17.031 1.00 86.38 238 GLU A N 1
ATOM 1941 C CA . GLU A 1 238 ? 6.715 -6.799 -15.823 1.00 86.38 238 GLU A CA 1
ATOM 1942 C C . GLU A 1 238 ? 6.946 -5.310 -16.092 1.00 86.38 238 GLU A C 1
ATOM 1944 O O . GLU A 1 238 ? 7.755 -4.915 -16.936 1.00 86.38 238 GLU A O 1
ATOM 1949 N N . ASP A 1 239 ? 6.271 -4.505 -15.290 1.00 85.88 239 ASP A N 1
ATOM 1950 C CA . ASP A 1 239 ? 6.429 -3.078 -15.130 1.00 85.88 239 ASP A CA 1
ATOM 1951 C C . ASP A 1 239 ? 7.069 -2.772 -13.768 1.00 85.88 239 ASP A C 1
ATOM 1953 O O . ASP A 1 239 ? 6.860 -3.464 -12.767 1.00 85.88 239 ASP A O 1
ATOM 1957 N N . PHE A 1 240 ? 7.839 -1.689 -13.702 1.00 86.19 240 PHE A N 1
ATOM 1958 C CA . PHE A 1 240 ? 8.503 -1.269 -12.477 1.00 86.19 240 PHE A CA 1
ATOM 1959 C C . PHE A 1 240 ? 7.875 -0.007 -11.920 1.00 86.19 240 PHE A C 1
ATOM 1961 O O . PHE A 1 240 ? 7.796 1.001 -12.625 1.00 86.19 240 PHE A O 1
ATOM 1968 N N . VAL A 1 241 ? 7.502 -0.043 -10.641 1.00 84.69 241 VAL A N 1
ATOM 1969 C CA . VAL A 1 241 ? 6.987 1.116 -9.914 1.00 84.69 241 VAL A CA 1
ATOM 1970 C C . VAL A 1 241 ? 7.835 1.489 -8.711 1.00 84.69 241 VAL A C 1
ATOM 1972 O O . VAL A 1 241 ? 8.419 0.632 -8.063 1.00 84.69 241 VAL A O 1
ATOM 1975 N N . ARG A 1 242 ? 7.914 2.780 -8.376 1.00 78.75 242 ARG A N 1
ATOM 1976 C CA . ARG A 1 242 ? 8.598 3.248 -7.158 1.00 78.75 242 ARG A CA 1
ATOM 1977 C C . ARG A 1 242 ? 7.656 4.059 -6.288 1.00 78.75 242 ARG A C 1
ATOM 1979 O O . ARG A 1 242 ? 7.064 5.015 -6.784 1.00 78.75 242 ARG A O 1
ATOM 1986 N N . ARG A 1 243 ? 7.606 3.722 -4.994 1.00 66.81 243 ARG A N 1
ATOM 1987 C CA . ARG A 1 243 ? 6.771 4.371 -3.968 1.00 66.81 243 ARG A CA 1
ATOM 1988 C C . ARG A 1 243 ? 6.906 5.902 -3.962 1.00 66.81 243 ARG A C 1
ATOM 1990 O O . ARG A 1 243 ? 5.894 6.596 -3.916 1.00 66.81 243 ARG A O 1
ATOM 1997 N N . ASP A 1 244 ? 8.137 6.410 -4.084 1.00 60.91 244 ASP A N 1
ATOM 1998 C CA . ASP A 1 244 ? 8.430 7.833 -3.831 1.00 60.91 244 ASP A CA 1
ATOM 1999 C C . ASP A 1 244 ? 8.784 8.651 -5.075 1.00 60.91 244 ASP A C 1
ATOM 2001 O O . ASP A 1 244 ? 8.862 9.876 -5.006 1.00 60.91 244 ASP A O 1
ATOM 2005 N N . SER A 1 245 ? 9.061 8.008 -6.215 1.00 52.16 245 SER A N 1
ATOM 2006 C CA . SER A 1 245 ? 9.608 8.725 -7.375 1.00 52.16 245 SER A CA 1
ATOM 2007 C C . SER A 1 245 ? 9.027 8.333 -8.722 1.00 52.16 245 SER A C 1
ATOM 2009 O O . SER A 1 245 ? 9.727 8.461 -9.724 1.00 52.16 245 SER A O 1
ATOM 2011 N N . PHE A 1 246 ? 7.759 7.916 -8.752 1.00 60.47 246 PHE A N 1
ATOM 2012 C CA . PHE A 1 246 ? 6.952 7.950 -9.978 1.00 60.47 246 PHE A CA 1
ATOM 2013 C C . PHE A 1 246 ? 7.619 7.287 -11.175 1.00 60.47 246 PHE A C 1
ATOM 2015 O O . PHE A 1 246 ? 7.724 7.875 -12.242 1.00 60.47 246 PHE A O 1
ATOM 2022 N N . VAL A 1 247 ? 8.126 6.087 -10.970 1.00 60.06 247 VAL A N 1
ATOM 2023 C CA . VAL A 1 247 ? 8.617 5.253 -12.056 1.00 60.06 247 VAL A CA 1
ATOM 2024 C C . VAL A 1 247 ? 7.435 4.418 -12.477 1.00 60.06 247 VAL A C 1
ATOM 2026 O O . VAL A 1 247 ? 6.800 3.821 -11.620 1.00 60.06 247 VAL A O 1
ATOM 2029 N N . VAL A 1 248 ? 7.108 4.416 -13.756 1.00 63.09 248 VAL A N 1
ATOM 2030 C CA . VAL A 1 248 ? 6.366 3.315 -14.364 1.00 63.09 248 VAL A CA 1
ATOM 2031 C C . VAL A 1 248 ? 7.165 2.956 -15.589 1.00 63.09 248 VAL A C 1
ATOM 2033 O O . VAL A 1 248 ? 7.417 3.831 -16.418 1.00 63.09 248 VAL A O 1
ATOM 2036 N N . THR A 1 249 ? 7.617 1.714 -15.700 1.00 63.50 249 THR A N 1
ATOM 2037 C CA . THR A 1 249 ? 8.025 1.249 -17.021 1.00 63.50 249 THR A CA 1
ATOM 2038 C C . THR A 1 249 ? 6.814 0.745 -17.767 1.00 63.50 249 THR A C 1
ATOM 2040 O O . THR A 1 249 ? 5.970 0.117 -17.154 1.00 63.50 249 THR A O 1
ATOM 2043 N N . TRP A 1 250 ? 6.731 1.019 -19.060 1.00 61.72 250 TRP A N 1
ATOM 2044 C CA . TRP A 1 250 ? 5.775 0.379 -19.954 1.00 61.72 250 TRP A CA 1
ATOM 2045 C C . TRP A 1 250 ? 6.398 0.295 -21.348 1.00 61.72 250 TRP A C 1
ATOM 2047 O O . TRP A 1 250 ? 7.151 1.186 -21.747 1.00 61.72 250 TRP A O 1
ATOM 2057 N N . SER A 1 251 ? 6.156 -0.796 -22.082 1.00 60.34 251 SER A N 1
ATOM 2058 C CA . SER A 1 251 ? 6.780 -1.035 -23.398 1.00 60.34 251 SER A CA 1
ATOM 2059 C C . SER A 1 251 ? 8.309 -0.824 -23.402 1.00 60.34 251 SER A C 1
ATOM 2061 O O . SER A 1 251 ? 8.865 -0.224 -24.322 1.00 60.34 251 SER A O 1
ATOM 2063 N N . ASN A 1 252 ? 8.997 -1.303 -22.357 1.00 58.22 252 ASN A N 1
ATOM 2064 C CA . ASN A 1 252 ? 10.449 -1.163 -22.146 1.00 58.22 252 ASN A CA 1
ATOM 2065 C C . ASN A 1 252 ? 10.973 0.277 -21.957 1.00 58.22 252 ASN A C 1
ATOM 2067 O O . ASN A 1 252 ? 12.172 0.506 -22.104 1.00 58.22 252 ASN A O 1
ATOM 2071 N N . ARG A 1 253 ? 10.121 1.251 -21.620 1.00 64.44 253 ARG A N 1
ATOM 2072 C CA . ARG A 1 253 ? 10.528 2.644 -21.372 1.00 64.44 253 ARG A CA 1
ATOM 2073 C C . ARG A 1 253 ? 10.115 3.101 -19.993 1.00 64.44 253 ARG A C 1
ATOM 2075 O O . ARG A 1 253 ? 9.037 2.749 -19.540 1.00 64.44 253 ARG A O 1
ATOM 2082 N N . LEU A 1 254 ? 10.955 3.914 -19.364 1.00 70.50 254 LEU A N 1
ATOM 2083 C CA . LEU A 1 254 ? 10.677 4.563 -18.090 1.00 70.50 254 LEU A CA 1
ATOM 2084 C C . LEU A 1 254 ? 9.890 5.871 -18.262 1.00 70.50 254 LEU A C 1
ATOM 2086 O O . LEU A 1 254 ? 10.313 6.763 -18.997 1.00 70.50 254 LEU A O 1
ATOM 2090 N N . TYR A 1 255 ? 8.811 6.021 -17.499 1.00 71.69 255 TYR A N 1
ATOM 2091 C CA . TYR A 1 255 ? 7.991 7.228 -17.428 1.00 71.69 255 TYR A CA 1
ATOM 2092 C C . TYR A 1 255 ? 8.062 7.855 -16.042 1.00 71.69 255 TYR A C 1
ATOM 2094 O O . TYR A 1 255 ? 8.030 7.141 -15.041 1.00 71.69 255 TYR A O 1
ATOM 2102 N N . LEU A 1 256 ? 8.173 9.188 -16.008 1.00 72.12 256 LEU A N 1
ATOM 2103 C CA . LEU A 1 256 ? 8.338 9.985 -14.793 1.00 72.12 256 LEU A CA 1
ATOM 2104 C C . LEU A 1 256 ? 7.219 11.023 -14.660 1.00 72.12 256 LEU A C 1
ATOM 2106 O O . LEU A 1 256 ? 6.877 11.713 -15.622 1.00 72.12 256 LEU A O 1
ATOM 2110 N N . GLY A 1 257 ? 6.677 11.162 -13.450 1.00 74.00 257 GLY A N 1
ATOM 2111 C CA . GLY A 1 257 ? 5.759 12.249 -13.104 1.00 74.00 257 GLY A CA 1
ATOM 2112 C C . GLY A 1 257 ? 6.492 13.588 -12.974 1.00 74.00 257 GLY A C 1
ATOM 2113 O O . GLY A 1 257 ? 7.528 13.674 -12.314 1.00 74.00 257 GLY A O 1
ATOM 2114 N N . ASN A 1 258 ? 5.941 14.648 -13.568 1.00 77.62 258 ASN A N 1
ATOM 2115 C CA . ASN A 1 258 ? 6.481 16.003 -13.472 1.00 77.62 258 ASN A CA 1
ATOM 2116 C C . ASN A 1 258 ? 5.766 16.784 -12.370 1.00 77.62 258 ASN A C 1
ATOM 2118 O O . ASN A 1 258 ? 4.537 16.829 -12.323 1.00 77.62 258 ASN A O 1
ATOM 2122 N N . ARG A 1 259 ? 6.526 17.439 -11.489 1.00 78.56 259 ARG A N 1
ATOM 2123 C CA . ARG A 1 259 ? 5.950 18.341 -10.486 1.00 78.56 259 ARG A CA 1
ATOM 2124 C C . ARG A 1 259 ? 5.350 19.558 -11.189 1.00 78.56 259 ARG A C 1
ATOM 2126 O O . ARG A 1 259 ? 6.032 20.199 -11.984 1.00 78.56 259 ARG A O 1
ATOM 2133 N N . VAL A 1 260 ? 4.103 19.890 -10.873 1.00 81.00 260 VAL A N 1
ATOM 2134 C CA . VAL A 1 260 ? 3.413 21.064 -11.420 1.00 81.00 260 VAL A CA 1
ATOM 2135 C C . VAL A 1 260 ? 2.745 21.858 -10.299 1.00 81.00 260 VAL A C 1
ATOM 2137 O O . VAL A 1 260 ? 2.307 21.298 -9.293 1.00 81.00 260 VAL A O 1
ATOM 2140 N N . TYR A 1 261 ? 2.676 23.174 -10.475 1.00 78.75 261 TYR A N 1
ATOM 2141 C CA . TYR A 1 261 ? 1.981 24.084 -9.570 1.00 78.75 261 TYR A CA 1
ATOM 2142 C C . TYR A 1 261 ? 0.662 24.486 -10.231 1.00 78.75 261 TYR A C 1
ATOM 2144 O O . TYR A 1 261 ? 0.678 25.051 -11.325 1.00 78.75 261 TYR A O 1
ATOM 2152 N N . LYS A 1 262 ? -0.469 24.161 -9.599 1.00 71.44 262 LYS A N 1
ATOM 2153 C CA . LYS A 1 262 ? -1.810 24.560 -10.055 1.00 71.44 262 LYS A CA 1
ATOM 2154 C C . LYS A 1 262 ? -2.585 25.137 -8.876 1.00 71.44 262 LYS A C 1
ATOM 2156 O O . LYS A 1 262 ? -2.679 24.480 -7.841 1.00 71.44 262 LYS A O 1
ATOM 2161 N N . ASP A 1 263 ? -3.113 26.349 -9.041 1.00 67.00 263 ASP A N 1
ATOM 2162 C CA . ASP A 1 263 ? -3.948 27.048 -8.051 1.00 67.00 263 ASP A CA 1
ATOM 2163 C C . ASP A 1 263 ? -3.328 27.042 -6.641 1.00 67.00 263 ASP A C 1
ATOM 2165 O O . ASP A 1 263 ? -3.917 26.521 -5.694 1.00 67.00 263 ASP A O 1
ATOM 2169 N N . GLU A 1 264 ? -2.077 27.513 -6.534 1.00 67.88 264 GLU A N 1
ATOM 2170 C CA . GLU A 1 264 ? -1.266 27.581 -5.296 1.00 67.88 264 GLU A CA 1
ATOM 2171 C C . GLU A 1 264 ? -0.966 26.229 -4.618 1.00 67.88 264 GLU A C 1
ATOM 2173 O O . GLU A 1 264 ? -0.235 26.162 -3.630 1.00 67.88 264 GLU A O 1
ATOM 2178 N N . ASN A 1 265 ? -1.456 25.122 -5.179 1.00 68.06 265 ASN A N 1
ATOM 2179 C CA . ASN A 1 265 ? -1.233 23.779 -4.674 1.00 68.06 265 ASN A CA 1
ATOM 2180 C C . ASN A 1 265 ? -0.135 23.069 -5.472 1.00 68.06 265 ASN A C 1
ATOM 2182 O O . ASN A 1 265 ? -0.076 23.120 -6.704 1.00 68.06 265 ASN A O 1
ATOM 2186 N N . VAL A 1 266 ? 0.728 22.355 -4.752 1.00 75.31 266 VAL A N 1
ATOM 2187 C CA . VAL A 1 266 ? 1.707 21.452 -5.358 1.00 75.31 266 VAL A CA 1
ATOM 2188 C C . VAL A 1 266 ? 1.006 20.151 -5.732 1.00 75.31 266 VAL A C 1
ATOM 2190 O O . VAL A 1 266 ? 0.379 19.517 -4.884 1.00 75.31 266 VAL A O 1
ATOM 2193 N N . GLY A 1 267 ? 1.176 19.720 -6.977 1.00 80.62 267 GLY A N 1
ATOM 2194 C CA . GLY A 1 267 ? 0.797 18.383 -7.409 1.00 80.62 267 GLY A CA 1
ATOM 2195 C C . GLY A 1 267 ? 1.754 17.834 -8.456 1.00 80.62 267 GLY A C 1
ATOM 2196 O O . GLY A 1 267 ? 2.809 18.407 -8.743 1.00 80.62 267 GLY A O 1
ATOM 2197 N N . PHE A 1 268 ? 1.384 16.695 -9.024 1.00 81.62 268 PHE A N 1
ATOM 2198 C CA . PHE A 1 268 ? 2.184 16.000 -10.025 1.00 81.62 268 PHE A CA 1
ATOM 2199 C C . PHE A 1 268 ? 1.334 15.707 -11.247 1.00 81.62 268 PHE A C 1
ATOM 2201 O O . PHE A 1 268 ? 0.228 15.185 -11.128 1.00 81.62 268 PHE A O 1
ATOM 2208 N N . GLN A 1 269 ? 1.851 16.058 -12.419 1.00 84.94 269 GLN A N 1
ATOM 2209 C CA . GLN A 1 269 ? 1.270 15.704 -13.699 1.00 84.94 269 GLN A CA 1
ATOM 2210 C C . GLN A 1 269 ? 2.065 14.560 -14.314 1.00 84.94 269 GLN A C 1
ATOM 2212 O O . GLN A 1 269 ? 3.267 14.660 -14.561 1.00 84.94 269 GLN A O 1
ATOM 2217 N N . TYR A 1 270 ? 1.361 13.477 -14.585 1.00 78.50 270 TYR A N 1
ATOM 2218 C CA . TYR A 1 270 ? 1.868 12.327 -15.303 1.00 78.50 270 TYR A CA 1
ATOM 2219 C C . TYR A 1 270 ? 1.512 12.498 -16.761 1.00 78.50 270 TYR A C 1
ATOM 2221 O O . TYR A 1 270 ? 0.383 12.877 -17.056 1.00 78.50 270 TYR A O 1
ATOM 2229 N N . THR A 1 271 ? 2.456 12.201 -17.642 1.00 78.25 271 THR A N 1
ATOM 2230 C CA . THR A 1 271 ? 2.241 12.192 -19.086 1.00 78.25 271 THR A CA 1
ATOM 2231 C C . THR A 1 271 ? 2.820 10.900 -19.628 1.00 78.25 271 THR A C 1
ATOM 2233 O O . THR A 1 271 ? 4.023 10.670 -19.518 1.00 78.25 271 THR A O 1
ATOM 2236 N N . PHE A 1 272 ? 1.963 10.068 -20.209 1.00 72.38 272 PHE A N 1
ATOM 2237 C CA . PHE A 1 272 ? 2.333 8.777 -20.770 1.00 72.38 272 PHE A CA 1
ATOM 2238 C C . PHE A 1 272 ? 2.369 8.898 -22.302 1.00 72.38 272 PHE A C 1
ATOM 2240 O O . PHE A 1 272 ? 1.349 9.200 -22.914 1.00 72.38 272 PHE A O 1
ATOM 2247 N N . PRO A 1 273 ? 3.532 8.763 -22.957 1.00 61.97 273 PRO A N 1
ATOM 2248 C CA . PRO A 1 273 ? 3.635 8.670 -24.411 1.00 61.97 273 PRO A CA 1
ATOM 2249 C C . PRO A 1 273 ? 3.433 7.212 -24.880 1.00 61.97 273 PRO A C 1
ATOM 2251 O O . PRO A 1 273 ? 3.688 6.292 -24.107 1.00 61.97 273 PRO A O 1
ATOM 2254 N N . PRO A 1 274 ? 3.061 6.974 -26.154 1.00 62.62 274 PRO A N 1
ATOM 2255 C CA . PRO A 1 274 ? 3.007 7.957 -27.239 1.00 62.62 274 PRO A CA 1
ATOM 2256 C C . PRO A 1 274 ? 1.688 8.735 -27.316 1.00 62.62 274 PRO A C 1
ATOM 2258 O O . PRO A 1 274 ? 1.647 9.777 -27.957 1.00 62.62 274 PRO A O 1
ATOM 2261 N N . ASN A 1 275 ? 0.629 8.259 -26.660 1.00 69.31 275 ASN A N 1
ATOM 2262 C CA . ASN A 1 275 ? -0.713 8.846 -26.735 1.00 69.31 275 ASN A CA 1
ATOM 2263 C C . ASN A 1 275 ? -0.838 10.194 -25.994 1.00 69.31 275 ASN A C 1
ATOM 2265 O O . ASN A 1 275 ? -1.819 10.907 -26.190 1.00 69.31 275 ASN A O 1
ATOM 2269 N N . GLY A 1 276 ? 0.144 10.559 -25.164 1.00 75.00 276 GLY A N 1
ATOM 2270 C CA . GLY A 1 276 ? 0.181 11.837 -24.456 1.00 75.00 276 GLY A CA 1
ATOM 2271 C C . GLY A 1 276 ? -0.891 11.945 -23.376 1.00 75.00 276 GLY A C 1
ATOM 2272 O O . GLY A 1 276 ? -1.215 13.056 -22.956 1.00 75.00 276 GLY A O 1
ATOM 2273 N N . ARG A 1 277 ? -1.461 10.816 -22.928 1.00 82.50 277 ARG A N 1
ATOM 2274 C CA . ARG A 1 277 ? -2.487 10.818 -21.883 1.00 82.50 277 ARG A CA 1
ATOM 2275 C C . ARG A 1 277 ? -1.884 11.374 -20.605 1.00 82.50 277 ARG A C 1
ATOM 2277 O O . ARG A 1 277 ? -0.787 10.979 -20.203 1.00 82.50 277 ARG A O 1
ATOM 2284 N N . THR A 1 278 ? -2.602 12.302 -19.978 1.00 84.56 278 THR A N 1
ATOM 2285 C CA . THR A 1 278 ? -2.129 12.947 -18.757 1.00 84.56 278 THR A CA 1
ATOM 2286 C C . THR A 1 278 ? -3.069 12.741 -17.594 1.00 84.56 278 THR A C 1
ATOM 2288 O O . THR A 1 278 ? -4.277 12.606 -17.771 1.00 84.56 278 THR A O 1
ATOM 2291 N N . CYS A 1 279 ? -2.507 12.736 -16.392 1.00 85.44 279 CYS A N 1
ATOM 2292 C CA . CYS A 1 279 ? -3.289 12.764 -15.170 1.00 85.44 279 CYS A CA 1
ATOM 2293 C C . CYS A 1 279 ? -2.619 13.647 -14.124 1.00 85.44 279 CYS A C 1
ATOM 2295 O O . CYS A 1 279 ? -1.394 13.719 -14.062 1.00 85.44 279 CYS A O 1
ATOM 2297 N N . TYR A 1 280 ? -3.420 14.336 -13.317 1.00 85.62 280 TYR A N 1
ATOM 2298 C CA . TYR A 1 280 ? -2.944 15.204 -12.250 1.00 85.62 280 TYR A CA 1
ATOM 2299 C C . TYR A 1 280 ? -3.279 14.598 -10.888 1.00 85.62 280 TYR A C 1
ATOM 2301 O O . TYR A 1 280 ? -4.423 14.227 -10.642 1.00 85.62 280 TYR A O 1
ATOM 2309 N N . VAL A 1 281 ? -2.285 14.532 -10.004 1.00 81.75 281 VAL A N 1
ATOM 2310 C CA . VAL A 1 281 ? -2.438 14.091 -8.616 1.00 81.75 281 VAL A CA 1
ATOM 2311 C C . VAL A 1 281 ? -2.162 15.259 -7.687 1.00 81.75 281 VAL A C 1
ATOM 2313 O O . VAL A 1 281 ? -1.045 15.782 -7.645 1.00 81.75 281 VAL A O 1
ATOM 2316 N N . LYS A 1 282 ? -3.168 15.626 -6.892 1.00 81.56 282 LYS A N 1
ATOM 2317 C CA . LYS A 1 282 ? -3.042 16.597 -5.801 1.00 81.56 282 LYS A CA 1
ATOM 2318 C C . LYS A 1 282 ? -2.717 15.870 -4.495 1.00 81.56 282 LYS A C 1
ATOM 2320 O O . LYS A 1 282 ? -3.554 15.752 -3.610 1.00 81.56 282 LYS A O 1
ATOM 2325 N N . SER A 1 283 ? -1.518 15.308 -4.406 1.00 74.56 283 SER A N 1
ATOM 2326 C CA . SER A 1 283 ? -1.019 14.662 -3.191 1.00 74.56 283 SER A CA 1
ATOM 2327 C C . SER A 1 283 ? 0.502 14.688 -3.181 1.00 74.56 283 SER A C 1
ATOM 2329 O O . SER A 1 283 ? 1.126 14.618 -4.236 1.00 74.56 283 SER A O 1
ATOM 2331 N N . LEU A 1 284 ? 1.091 14.776 -1.987 1.00 68.94 284 LEU A N 1
ATOM 2332 C CA . LEU A 1 284 ? 2.529 14.582 -1.773 1.00 68.94 284 LEU A CA 1
ATOM 2333 C C . LEU A 1 284 ? 2.890 13.104 -1.549 1.00 68.94 284 LEU A C 1
ATOM 2335 O O . LEU A 1 284 ? 4.070 12.765 -1.492 1.00 68.94 284 LEU A O 1
ATOM 2339 N N . LYS A 1 285 ? 1.879 12.237 -1.406 1.00 72.31 285 LYS A N 1
ATOM 2340 C CA . LYS A 1 285 ? 2.006 10.786 -1.236 1.00 72.31 285 LYS A CA 1
ATOM 2341 C C . LYS A 1 285 ? 1.250 10.054 -2.347 1.00 72.31 285 LYS A C 1
ATOM 2343 O O . LYS A 1 285 ? 0.205 10.513 -2.806 1.00 72.31 285 LYS A O 1
ATOM 2348 N N . TYR A 1 286 ? 1.748 8.887 -2.747 1.00 76.88 286 TYR A N 1
ATOM 2349 C CA . TYR A 1 286 ? 1.262 8.176 -3.939 1.00 76.88 286 TYR A CA 1
ATOM 2350 C C . TYR A 1 286 ? 0.868 6.748 -3.595 1.00 76.88 286 TYR A C 1
ATOM 2352 O O . TYR A 1 286 ? 1.517 5.803 -4.041 1.00 76.88 286 TYR A O 1
ATOM 2360 N N . PRO A 1 287 ? -0.176 6.554 -2.772 1.00 84.62 287 PRO A N 1
ATOM 2361 C CA . PRO A 1 287 ? -0.622 5.207 -2.486 1.00 84.62 287 PRO A CA 1
ATOM 2362 C C . PRO A 1 287 ? -1.073 4.555 -3.791 1.00 84.62 287 PRO A C 1
ATOM 2364 O O . PRO A 1 287 ? -1.890 5.111 -4.532 1.00 84.62 287 PRO A O 1
ATOM 2367 N N . LEU A 1 288 ? -0.523 3.377 -4.063 1.00 88.94 288 LEU A N 1
ATOM 2368 C CA . LEU A 1 288 ? -0.924 2.564 -5.194 1.00 88.94 288 LEU A CA 1
ATOM 2369 C C . LEU A 1 288 ? -2.054 1.646 -4.749 1.00 88.94 288 LEU A C 1
ATOM 2371 O O . LEU A 1 288 ? -1.885 0.810 -3.865 1.00 88.94 288 LEU A O 1
ATOM 2375 N N . THR A 1 289 ? -3.225 1.816 -5.340 1.00 92.38 289 THR A N 1
ATOM 2376 C CA . THR A 1 289 ? -4.400 0.991 -5.044 1.00 92.38 289 THR A CA 1
ATOM 2377 C C . THR A 1 289 ? -4.827 0.240 -6.291 1.00 92.38 289 THR A C 1
ATOM 2379 O O . THR A 1 289 ? -4.476 0.632 -7.398 1.00 92.38 289 THR A O 1
ATOM 2382 N N . THR A 1 290 ? -5.596 -0.830 -6.139 1.00 93.62 290 THR A N 1
ATOM 2383 C CA . THR A 1 290 ? -6.221 -1.509 -7.277 1.00 93.62 290 THR A CA 1
ATOM 2384 C C . THR A 1 290 ? -7.616 -1.994 -6.914 1.00 93.62 290 THR A C 1
ATOM 2386 O O . THR A 1 290 ? -7.901 -2.284 -5.752 1.00 93.62 290 THR A O 1
ATOM 2389 N N . ASP A 1 291 ? -8.508 -2.040 -7.900 1.00 95.12 291 ASP A N 1
ATOM 2390 C CA . ASP A 1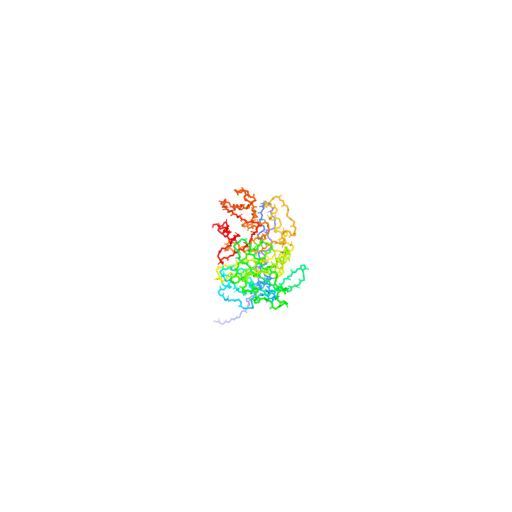 291 ? -9.830 -2.673 -7.801 1.00 95.12 291 ASP A CA 1
ATOM 2391 C C . ASP A 1 291 ? -9.847 -4.120 -8.335 1.00 95.12 291 ASP A C 1
ATOM 2393 O O . ASP A 1 291 ? -10.906 -4.753 -8.368 1.00 95.12 291 ASP A O 1
ATOM 2397 N N . GLY A 1 292 ? -8.673 -4.642 -8.713 1.00 93.75 292 GLY A N 1
ATOM 2398 C CA . GLY A 1 292 ? -8.485 -5.960 -9.317 1.00 93.75 292 GLY A CA 1
ATOM 2399 C C . GLY A 1 292 ? -8.404 -5.938 -10.844 1.00 93.75 292 GLY A C 1
ATOM 2400 O O . GLY A 1 292 ? -7.963 -6.913 -11.440 1.00 93.75 292 GLY A O 1
ATOM 2401 N N . ARG A 1 293 ? -8.813 -4.832 -11.478 1.00 93.12 293 ARG A N 1
ATOM 2402 C CA . ARG A 1 293 ? -8.790 -4.635 -12.939 1.00 93.12 293 ARG A CA 1
ATOM 2403 C C . ARG A 1 293 ? -7.980 -3.426 -13.372 1.00 93.12 293 ARG A C 1
ATOM 2405 O O . ARG A 1 293 ? -7.528 -3.378 -14.504 1.00 93.12 293 ARG A O 1
ATOM 2412 N N . ASN A 1 294 ? -7.859 -2.437 -12.497 1.00 93.00 294 ASN A N 1
ATOM 2413 C CA . ASN A 1 294 ? -7.134 -1.206 -12.739 1.00 93.00 294 ASN A CA 1
ATOM 2414 C C . ASN A 1 294 ? -6.279 -0.865 -11.525 1.00 93.00 294 ASN A C 1
ATOM 2416 O O . ASN A 1 294 ? -6.694 -1.078 -10.379 1.00 93.00 294 ASN A O 1
ATOM 2420 N N . TYR A 1 295 ? -5.108 -0.291 -11.767 1.00 91.38 295 TYR A N 1
ATOM 2421 C CA . TYR A 1 295 ? -4.286 0.344 -10.747 1.00 91.38 295 TYR A CA 1
ATOM 2422 C C . TYR A 1 295 ? -4.575 1.837 -10.699 1.00 91.38 295 TYR A C 1
ATOM 2424 O O . TYR A 1 295 ? -4.748 2.481 -11.730 1.00 91.38 295 TYR A O 1
ATOM 2432 N N . TYR A 1 296 ? -4.582 2.401 -9.496 1.00 89.19 296 TYR A N 1
ATOM 2433 C CA . TYR A 1 296 ? -4.812 3.817 -9.274 1.00 89.19 296 TYR A CA 1
ATOM 2434 C C . TYR A 1 296 ? -3.733 4.430 -8.400 1.00 89.19 296 TYR A C 1
ATOM 2436 O O . TYR A 1 296 ? -3.449 3.929 -7.308 1.00 89.19 296 TYR A O 1
ATOM 2444 N N . ILE A 1 297 ? -3.213 5.574 -8.831 1.00 85.62 297 ILE A N 1
ATOM 2445 C CA . ILE A 1 297 ? -2.307 6.391 -8.027 1.00 85.62 297 ILE A CA 1
ATOM 2446 C C . ILE A 1 297 ? -3.125 7.410 -7.243 1.00 85.62 297 ILE A C 1
ATOM 2448 O O . ILE A 1 297 ? -3.910 8.160 -7.831 1.00 85.62 297 ILE A O 1
ATOM 2452 N N . ALA A 1 298 ? -2.949 7.433 -5.918 1.00 81.69 298 ALA A N 1
ATOM 2453 C CA . ALA A 1 298 ? -3.640 8.357 -5.012 1.00 81.69 298 ALA A CA 1
ATOM 2454 C C . ALA A 1 298 ? -5.171 8.350 -5.173 1.00 81.69 298 ALA A C 1
ATOM 2456 O O . ALA A 1 298 ? -5.826 9.364 -4.943 1.00 81.69 298 ALA A O 1
ATOM 2457 N N . ASN A 1 299 ? -5.733 7.221 -5.628 1.00 84.44 299 ASN A N 1
ATOM 2458 C CA . ASN A 1 299 ? -7.136 7.077 -6.035 1.00 84.44 299 ASN A CA 1
ATOM 2459 C C . ASN A 1 299 ? -7.624 8.103 -7.089 1.00 84.44 299 ASN A C 1
ATOM 2461 O O . ASN A 1 299 ? -8.830 8.213 -7.292 1.00 84.44 299 ASN A O 1
ATOM 2465 N N . GLN A 1 300 ? -6.719 8.827 -7.758 1.00 86.31 300 GLN A N 1
ATOM 2466 C CA . GLN A 1 300 ? -7.024 9.920 -8.693 1.00 86.31 300 GLN A CA 1
ATOM 2467 C C . GLN A 1 300 ? -6.722 9.545 -10.147 1.00 86.31 300 GLN A C 1
ATOM 2469 O O . GLN A 1 300 ? -7.483 9.901 -11.041 1.00 86.31 300 GLN A O 1
ATOM 2474 N N . CYS A 1 301 ? -5.639 8.803 -10.388 1.00 85.94 301 CYS A N 1
ATOM 2475 C CA . CYS A 1 301 ? -5.194 8.459 -11.738 1.00 85.94 301 CYS A CA 1
ATOM 2476 C C . CYS A 1 301 ? -5.314 6.971 -11.997 1.00 85.94 301 CYS A C 1
ATOM 2478 O O . CYS A 1 301 ? -4.645 6.208 -11.309 1.00 85.94 301 CYS A O 1
ATOM 2480 N N . ASN A 1 302 ? -6.101 6.571 -12.998 1.00 89.38 302 ASN A N 1
ATOM 2481 C CA . ASN A 1 302 ? -6.146 5.192 -13.480 1.00 89.38 302 ASN A CA 1
ATOM 2482 C C . ASN A 1 302 ? -4.880 4.884 -14.292 1.00 89.38 302 ASN A C 1
ATOM 2484 O O . ASN A 1 302 ? -4.787 5.225 -15.467 1.00 89.38 302 ASN A O 1
ATOM 2488 N N . LEU A 1 303 ? -3.890 4.269 -13.651 1.00 85.62 303 LEU A N 1
ATOM 2489 C CA . LEU A 1 303 ? -2.612 3.952 -14.272 1.00 85.62 303 LEU A CA 1
ATOM 2490 C C . LEU A 1 303 ? -2.777 2.960 -15.426 1.00 85.62 303 LEU A C 1
ATOM 2492 O O . LEU A 1 303 ? -2.189 3.175 -16.477 1.00 85.62 303 LEU A O 1
ATOM 2496 N N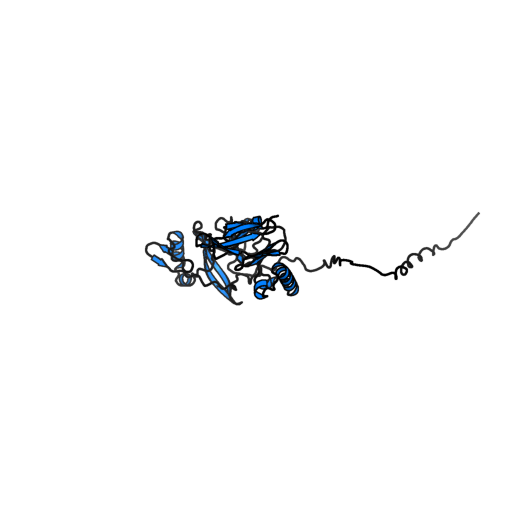 . THR A 1 304 ? -3.619 1.941 -15.249 1.00 87.56 304 THR A N 1
ATOM 2497 C CA . THR A 1 304 ? -3.906 0.914 -16.262 1.00 87.56 304 THR A CA 1
ATOM 2498 C C . THR A 1 304 ? -4.444 1.529 -17.546 1.00 87.56 304 THR A C 1
ATOM 2500 O O . THR A 1 304 ? -3.990 1.202 -18.633 1.00 87.56 304 THR A O 1
ATOM 2503 N N . GLU A 1 305 ? -5.382 2.469 -17.444 1.00 86.19 305 GLU A N 1
ATOM 2504 C CA . GLU A 1 305 ? -5.914 3.163 -18.617 1.00 86.19 305 GLU A CA 1
ATOM 2505 C C . GLU A 1 305 ? -4.861 4.059 -19.274 1.00 86.19 305 GLU A C 1
ATOM 2507 O O . GLU A 1 305 ? -4.756 4.105 -20.499 1.00 86.19 305 GLU A O 1
ATOM 2512 N N . LEU A 1 306 ? -4.039 4.750 -18.487 1.00 80.81 306 LEU A N 1
ATOM 2513 C CA . LEU A 1 306 ? -2.986 5.615 -19.019 1.00 80.81 306 LEU A CA 1
ATOM 2514 C C . LEU A 1 306 ? -1.901 4.828 -19.774 1.00 80.81 306 LEU A C 1
ATOM 2516 O O . LEU A 1 306 ? -1.306 5.374 -20.703 1.00 80.81 306 LEU A O 1
ATOM 2520 N N . THR A 1 307 ? -1.689 3.559 -19.418 1.00 77.94 307 THR A N 1
ATOM 2521 C CA . THR A 1 307 ? -0.726 2.641 -20.051 1.00 77.94 307 THR A CA 1
ATOM 2522 C C . THR A 1 307 ? -1.376 1.588 -20.958 1.00 77.94 307 THR A C 1
ATOM 2524 O O . THR A 1 307 ? -0.679 0.752 -21.532 1.00 77.94 307 THR A O 1
ATOM 2527 N N . SER A 1 308 ? -2.700 1.624 -21.130 1.00 76.44 308 SER A N 1
ATOM 2528 C CA . SER A 1 308 ? -3.412 0.789 -22.105 1.00 76.44 308 SER A CA 1
ATOM 2529 C C . SER A 1 308 ? -3.148 1.265 -23.540 1.00 76.44 308 SER A C 1
ATOM 2531 O O . SER A 1 308 ? -3.132 2.472 -23.814 1.00 76.44 308 SER A O 1
ATOM 2533 N N . GLN A 1 309 ? -2.924 0.307 -24.444 1.00 66.44 309 GLN A N 1
ATOM 2534 C CA . GLN A 1 309 ? -2.825 0.510 -25.893 1.00 66.44 309 GLN A CA 1
ATOM 2535 C C . GLN A 1 309 ? -4.175 0.257 -26.558 1.00 66.44 309 GLN A C 1
ATOM 2537 O O . GLN A 1 309 ? -4.790 -0.783 -26.237 1.00 66.44 309 GLN A O 1
#

Sequence (309 aa):
MKNELFPNYKTIHRLILVMVALVLGLTTGLASVPVFAADEKNINKEKGNPVPENIGFMENPPRELKEKFPMCDAFLNVEWINKEKKIGYSNYEVIIKGKKTMMWALVTLNNEVPSYDWDVYQYKREGRLKEIFEMLKYGEDKGNIFVMTPTYNGKSVKIHQRSPNDDDSFADHRCTVCIPYPDKKRVWIAEGKSVKQFYSAAQRKELSDRIKDTLGRSVKNEWLESLWILDVNFDGKEDFVRRDSFVVTWSNRLYLGNRVYKDENVGFQYTFPPNGRTCYVKSLKYPLTTDGRNYYIANQCNLTELTSQ